Protein AF-A0A1E5GNK3-F1 (afdb_monomer)

Secondary structure (DSSP, 8-state):
---------------------------PPPEEEEEEEEEEEE-------S---PPP--PPPPPPPPPB-SSEEEEEE--EEEEEEE--SS-EEEEPPPEEEEETTTEEEEEPEEEEEEE-TT---EEEEEEEPPPEESSSS--B-TTTSEEEE-SEEEEEEESSPPEES-S-EEE-TT--EEEEEE---SS-EEEEEEES-HHHHHTT---SEEEEE-TT----SSEEEEEEEEEEEE--

Sequence (240 aa):
MHTKKIIGAGLLSIGAIILGAQTTFAYTSPMTLNRQGNVTFNTEWPIEPPGETVPPTTVVPPEEPGAGDSDLSLIYALNFRFGTQTYTGLDAKYNAVPRSWDLNGGGTFTSPLGASVGNSDNVAQWSLSLEAQNFISQDGQNTVMDSGMQMQLNDVVAENVSGDSATAAITTAQLIPGNAVTLGSLTSSTTRSINKFSFGSAASVANNTYTGVQLDIPAGLNIKNTSYQARVVWTLKDTL

Organism: NCBI:txid903984

InterPro domains:
  IPR027994 WxL domain [PF13731] (33-239)

pLDDT: mean 76.42, std 21.5, range [27.23, 97.5]

Nearest PDB structures (foldseek):
  5kwl-assembly1_1  TM=3.995E-01  e=8.978E-02  Human poliovirus 1 Mahoney
  1b35-assembly1_A  TM=2.691E-01  e=1.311E-02  Cricket paralysis virus
  8zh6-assembly1_A  TM=3.399E-01  e=3.069E-01  Poliovirus 2
  5c3p-assembly3_C  TM=1.755E-01  e=1.799E-01  Neurospora crassa
  3kd4-assembly1_A  TM=2.488E-01  e=3.056E+00  Parabacteroides distasonis ATCC 8503

Radius of gyration: 27.12 Å; Cα contacts (8 Å, |Δi|>4): 543; chains: 1; bounding box: 78×94×70 Å

Foldseek 3Di:
DDDDDDDDDDDDDDDPPPPPPPPPPPFDDWDKDKAKAKEFEDADDDDDPPDDDDPDDDDDDDDDAWDDDPFKTFRDADHFYQYYDYDHLAKDKTATAFDWDADDPGDIDTAFHWTKMKGAQSFFKKWKKKAKAFKFFPPVPRDTPQPFKKKKAAQKAKDWPDFDGKGAPDHMDIRHHPDIDTGTMRNGGRHTTMMIIGFADSVCNVVVNGRRMMMIGHGRDPDDRTMIMMIMMMIMGRDD

Structure (mmCIF, N/CA/C/O backbone):
data_AF-A0A1E5GNK3-F1
#
_entry.id   AF-A0A1E5GNK3-F1
#
loop_
_atom_site.group_PDB
_atom_site.id
_atom_site.type_symbol
_atom_site.label_atom_id
_atom_site.label_alt_id
_atom_site.label_comp_id
_atom_site.label_asym_id
_atom_site.label_entity_id
_atom_site.label_seq_id
_atom_site.pdbx_PDB_ins_code
_atom_site.Cartn_x
_atom_site.Cartn_y
_atom_site.Cartn_z
_atom_site.occupancy
_atom_site.B_iso_or_equiv
_atom_site.auth_seq_id
_atom_site.auth_comp_id
_atom_site.auth_asym_id
_atom_site.auth_atom_id
_atom_site.pdbx_PDB_model_num
ATOM 1 N N . MET A 1 1 ? 45.677 -66.661 -45.115 1.00 44.28 1 MET A N 1
ATOM 2 C CA . MET A 1 1 ? 46.428 -67.224 -43.974 1.00 44.28 1 MET A CA 1
ATOM 3 C C . MET A 1 1 ? 47.859 -66.710 -44.062 1.00 44.28 1 MET A C 1
ATOM 5 O O . MET A 1 1 ? 48.541 -67.106 -44.988 1.00 44.28 1 MET A O 1
ATOM 9 N N . HIS A 1 2 ? 48.238 -65.741 -43.218 1.00 34.66 2 HIS A N 1
ATOM 10 C CA . HIS A 1 2 ? 49.565 -65.571 -42.596 1.00 34.66 2 HIS A CA 1
ATOM 11 C C . HIS A 1 2 ? 49.674 -64.206 -41.893 1.00 34.66 2 HIS A C 1
ATOM 13 O O . HIS A 1 2 ? 49.471 -63.149 -42.478 1.00 34.66 2 HIS A O 1
ATOM 19 N N . THR A 1 3 ? 49.978 -64.296 -40.603 1.00 41.41 3 THR A N 1
ATOM 20 C CA . THR A 1 3 ? 50.190 -63.258 -39.589 1.00 41.41 3 THR A CA 1
ATOM 21 C C . THR A 1 3 ? 51.544 -62.551 -39.727 1.00 41.41 3 THR A C 1
ATOM 23 O O . THR A 1 3 ? 52.506 -63.203 -40.131 1.00 41.41 3 THR A O 1
ATOM 26 N N . LYS A 1 4 ? 51.628 -61.283 -39.273 1.00 40.06 4 LYS A N 1
ATOM 27 C CA . LYS A 1 4 ? 52.729 -60.581 -38.535 1.00 40.06 4 LYS A CA 1
ATOM 28 C C . LYS A 1 4 ? 52.511 -59.056 -38.682 1.00 40.06 4 LYS A C 1
ATOM 30 O O . LYS A 1 4 ? 52.009 -58.653 -39.716 1.00 40.06 4 LYS A O 1
ATOM 35 N N . LYS A 1 5 ? 52.885 -58.120 -37.802 1.00 37.66 5 LYS A N 1
ATOM 36 C CA . LYS A 1 5 ? 53.272 -57.998 -36.380 1.00 37.66 5 LYS A CA 1
ATOM 37 C C . LYS A 1 5 ? 53.287 -56.468 -36.088 1.00 37.66 5 LYS A C 1
ATOM 39 O O . LYS A 1 5 ? 53.488 -55.678 -37.001 1.00 37.66 5 LYS A O 1
ATOM 44 N N . ILE A 1 6 ? 53.077 -56.118 -34.820 1.00 45.84 6 ILE A N 1
ATOM 45 C CA . ILE A 1 6 ? 53.051 -54.811 -34.112 1.00 45.84 6 ILE A CA 1
ATOM 46 C C . ILE A 1 6 ? 54.159 -53.800 -34.497 1.00 45.84 6 ILE A C 1
ATOM 48 O O . ILE A 1 6 ? 55.305 -54.235 -34.535 1.00 45.84 6 ILE A O 1
ATOM 52 N N . ILE A 1 7 ? 53.851 -52.484 -34.580 1.00 43.34 7 ILE A N 1
ATOM 53 C CA . ILE A 1 7 ? 54.684 -51.333 -34.113 1.00 43.34 7 ILE A CA 1
ATOM 54 C C . ILE A 1 7 ? 53.749 -50.172 -33.682 1.00 43.34 7 ILE A C 1
ATOM 56 O O . ILE A 1 7 ? 52.764 -49.902 -34.362 1.00 43.34 7 ILE A O 1
ATOM 60 N N . GLY A 1 8 ? 54.033 -49.542 -32.534 1.00 32.41 8 GLY A N 1
ATOM 61 C CA . GLY A 1 8 ? 53.264 -48.440 -31.930 1.00 32.41 8 GLY A CA 1
ATOM 62 C C . GLY A 1 8 ? 53.750 -47.012 -32.253 1.00 32.41 8 GLY A C 1
ATOM 63 O O . GLY A 1 8 ? 54.441 -46.804 -33.244 1.00 32.41 8 GLY A O 1
ATOM 64 N N . ALA A 1 9 ? 53.423 -46.089 -31.327 1.00 35.62 9 ALA A N 1
ATOM 65 C CA . ALA A 1 9 ? 53.527 -44.610 -31.339 1.00 35.62 9 ALA A CA 1
ATOM 66 C C . ALA A 1 9 ? 52.353 -43.932 -32.082 1.00 35.62 9 ALA A C 1
ATOM 68 O O . ALA A 1 9 ? 52.087 -44.256 -33.226 1.00 35.62 9 ALA A O 1
ATOM 69 N N . GLY A 1 10 ? 51.531 -43.044 -31.515 1.00 31.72 10 GLY A N 1
ATOM 70 C CA . GLY A 1 10 ? 51.713 -42.072 -30.434 1.00 31.72 10 GLY A CA 1
ATOM 71 C C . GLY A 1 10 ? 51.516 -40.669 -31.034 1.00 31.72 10 GLY A C 1
ATOM 72 O O . GLY A 1 10 ? 52.196 -40.388 -32.010 1.00 31.72 10 GLY A O 1
ATOM 73 N N . LEU A 1 11 ? 50.604 -39.856 -30.462 1.00 32.75 11 LEU A N 1
ATOM 74 C CA . LEU A 1 11 ? 50.346 -38.391 -30.612 1.00 32.75 11 LEU A CA 1
ATOM 75 C C . LEU A 1 11 ? 48.833 -38.111 -30.791 1.00 32.75 11 LEU A C 1
ATOM 77 O O . LEU A 1 11 ? 48.236 -38.507 -31.783 1.00 32.75 11 LEU A O 1
ATOM 81 N N . LEU A 1 12 ? 48.147 -37.645 -29.731 1.00 31.66 12 LEU A N 1
ATOM 82 C CA . LEU A 1 12 ? 47.737 -36.235 -29.519 1.00 31.66 12 LEU A CA 1
ATOM 83 C C . LEU A 1 12 ? 46.859 -35.726 -30.672 1.00 31.66 12 LEU A C 1
ATOM 85 O O . LEU A 1 12 ? 47.352 -35.439 -31.750 1.00 31.66 12 LEU A O 1
ATOM 89 N N . SER A 1 13 ? 45.545 -35.570 -30.532 1.00 33.56 13 SER A N 1
ATOM 90 C CA . SER A 1 13 ? 44.835 -34.465 -29.849 1.00 33.56 13 SER A CA 1
ATOM 91 C C . SER A 1 13 ? 43.508 -34.316 -30.641 1.00 33.56 13 SER A C 1
ATOM 93 O O . SER A 1 13 ? 43.477 -34.673 -31.811 1.00 33.56 13 SER A O 1
ATOM 95 N N . ILE A 1 14 ? 42.334 -33.939 -30.137 1.00 42.16 14 ILE A N 1
ATOM 96 C CA . ILE A 1 14 ? 41.917 -32.757 -29.383 1.00 42.16 14 ILE A CA 1
ATOM 97 C C . ILE A 1 14 ? 40.561 -33.145 -28.769 1.00 42.16 14 ILE A C 1
ATOM 99 O O . ILE A 1 14 ? 39.635 -33.518 -29.490 1.00 42.16 14 ILE A O 1
ATOM 103 N N . GLY A 1 15 ? 40.435 -33.067 -27.445 1.00 36.44 15 GLY A N 1
ATOM 104 C CA . GLY A 1 15 ? 39.133 -33.114 -26.791 1.00 36.44 15 GLY A CA 1
ATOM 105 C C . GLY A 1 15 ? 38.430 -31.775 -26.990 1.00 36.44 15 GLY A C 1
ATOM 106 O O . GLY A 1 15 ? 38.876 -30.765 -26.452 1.00 36.44 15 GLY A O 1
ATOM 107 N N . ALA A 1 16 ? 37.340 -31.758 -27.754 1.00 34.75 16 ALA A N 1
ATOM 108 C CA . ALA A 1 16 ? 36.406 -30.643 -27.737 1.00 34.75 16 ALA A CA 1
ATOM 109 C C . ALA A 1 16 ? 35.580 -30.742 -26.448 1.00 34.75 16 ALA A C 1
ATOM 111 O O . ALA A 1 16 ? 34.549 -31.410 -26.398 1.00 34.75 16 ALA A O 1
ATOM 112 N N . ILE A 1 17 ? 36.064 -30.107 -25.380 1.00 38.22 17 ILE A N 1
ATOM 113 C CA . ILE A 1 17 ? 35.228 -29.799 -24.221 1.00 38.22 17 ILE A CA 1
ATOM 114 C C . ILE A 1 17 ? 34.306 -28.673 -24.682 1.00 38.22 17 ILE A C 1
ATOM 116 O O . ILE A 1 17 ? 34.707 -27.512 -24.736 1.00 38.22 17 ILE A O 1
ATOM 120 N N . ILE A 1 18 ? 33.075 -29.017 -25.051 1.00 38.19 18 ILE A N 1
ATOM 121 C CA . ILE A 1 18 ? 32.007 -28.026 -25.134 1.00 38.19 18 ILE A CA 1
ATOM 122 C C . ILE A 1 18 ? 31.713 -27.630 -23.688 1.00 38.19 18 ILE A C 1
ATOM 124 O O . ILE A 1 18 ? 30.939 -28.277 -22.986 1.00 38.19 18 ILE A O 1
ATOM 128 N N . LEU A 1 19 ? 32.394 -26.579 -23.231 1.00 34.47 19 LEU A N 1
ATOM 129 C CA . LEU A 1 19 ? 31.952 -25.753 -22.118 1.00 34.47 19 LEU A CA 1
ATOM 130 C C . LEU A 1 19 ? 30.641 -25.104 -22.564 1.00 34.47 19 LEU A C 1
ATOM 132 O O . LEU A 1 19 ? 30.623 -24.003 -23.107 1.00 34.47 19 LEU A O 1
ATOM 136 N N . GLY A 1 20 ? 29.537 -25.828 -22.388 1.00 33.69 20 GLY A N 1
ATOM 137 C CA . GLY A 1 20 ? 28.232 -25.200 -22.324 1.00 33.69 20 GLY A CA 1
ATOM 138 C C . GLY A 1 20 ? 28.293 -24.228 -21.159 1.00 33.69 20 GLY A C 1
ATOM 139 O O . GLY A 1 20 ? 28.403 -24.658 -20.011 1.00 33.69 20 GLY A O 1
ATOM 140 N N . ALA A 1 21 ? 28.310 -22.933 -21.467 1.00 30.30 21 ALA A N 1
ATOM 141 C CA . ALA A 1 21 ? 28.123 -21.886 -20.485 1.00 30.30 21 ALA A CA 1
ATOM 142 C C . ALA A 1 21 ? 26.795 -22.169 -19.780 1.00 30.30 21 ALA A C 1
ATOM 144 O O . ALA A 1 21 ? 25.722 -21.922 -20.327 1.00 30.30 21 ALA A O 1
ATOM 145 N N . GLN A 1 22 ? 26.860 -22.761 -18.591 1.00 29.95 22 GLN A N 1
ATOM 146 C CA . GLN A 1 22 ? 25.729 -22.737 -17.689 1.00 29.95 22 GLN A CA 1
ATOM 147 C C . GLN A 1 22 ? 25.657 -21.299 -17.201 1.00 29.95 22 GLN A C 1
ATOM 149 O O . GLN A 1 22 ? 26.465 -20.870 -16.382 1.00 29.95 22 GLN A O 1
ATOM 154 N N . THR A 1 23 ? 24.739 -20.528 -17.778 1.00 27.23 23 THR A N 1
ATOM 155 C CA . THR A 1 23 ? 24.276 -19.285 -17.177 1.00 27.23 23 THR A CA 1
ATOM 156 C C . THR A 1 23 ? 23.707 -19.663 -15.818 1.00 27.23 23 THR A C 1
ATOM 158 O O . THR A 1 23 ? 22.601 -20.191 -15.710 1.00 27.23 23 THR A O 1
ATOM 161 N N . THR A 1 24 ? 24.506 -19.482 -14.773 1.00 27.31 24 THR A N 1
ATOM 162 C CA . THR A 1 24 ? 24.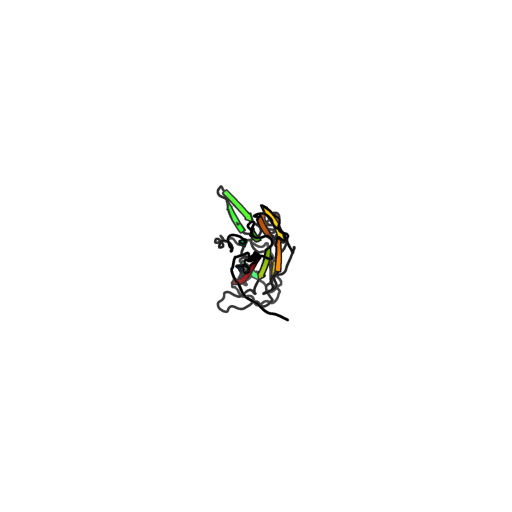030 -19.511 -13.399 1.00 27.31 24 THR A CA 1
ATOM 163 C C . THR A 1 24 ? 23.107 -18.314 -13.239 1.00 27.31 24 THR A C 1
ATOM 165 O O . THR A 1 24 ? 23.569 -17.208 -12.968 1.00 27.31 24 THR A O 1
ATOM 168 N N . PHE A 1 25 ? 21.810 -18.512 -13.468 1.00 33.41 25 PHE A N 1
ATOM 169 C CA . PHE A 1 25 ? 20.808 -17.571 -12.996 1.00 33.41 25 PHE A CA 1
ATOM 170 C C . PHE A 1 25 ? 20.870 -17.620 -11.473 1.00 33.41 25 PHE A C 1
ATOM 172 O O . PHE A 1 25 ? 20.616 -18.660 -10.86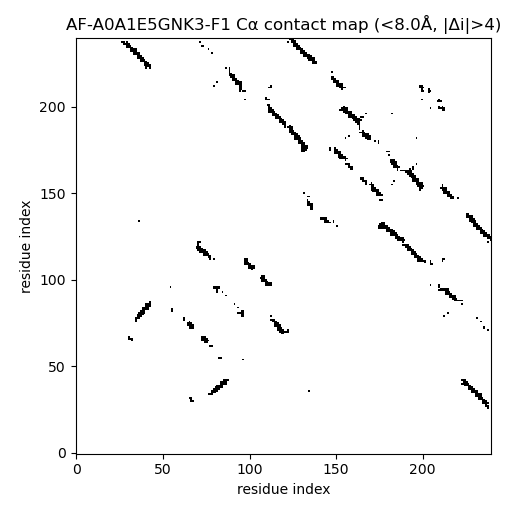0 1.00 33.41 25 PHE A O 1
ATOM 179 N N . ALA A 1 26 ? 21.307 -16.521 -10.865 1.00 31.69 26 ALA A N 1
ATOM 180 C CA . ALA A 1 26 ? 21.165 -16.349 -9.436 1.00 31.69 26 ALA A CA 1
ATOM 181 C C . ALA A 1 26 ? 19.661 -16.287 -9.165 1.00 31.69 26 ALA A C 1
ATOM 183 O O . ALA A 1 26 ? 19.016 -15.294 -9.476 1.00 31.69 26 ALA A O 1
ATOM 184 N N . TYR A 1 27 ? 19.094 -17.370 -8.636 1.00 35.66 27 TYR A N 1
ATOM 185 C CA . TYR A 1 27 ? 17.750 -17.334 -8.080 1.00 35.66 27 TYR A CA 1
ATOM 186 C C . TYR A 1 27 ? 17.800 -16.394 -6.876 1.00 35.66 27 TYR A C 1
ATOM 188 O O . TYR A 1 27 ? 18.204 -16.792 -5.778 1.00 35.66 27 TYR A O 1
ATOM 196 N N . THR A 1 28 ? 17.470 -15.122 -7.088 1.00 47.78 28 THR A N 1
ATOM 197 C CA . THR A 1 28 ? 17.298 -14.183 -5.990 1.00 47.78 28 THR A CA 1
ATOM 198 C C . THR A 1 28 ? 16.057 -14.637 -5.233 1.00 47.78 28 THR A C 1
ATOM 200 O O . THR A 1 28 ? 14.960 -14.793 -5.774 1.00 47.78 28 THR A O 1
ATOM 203 N N . SER A 1 29 ? 16.249 -14.977 -3.959 1.00 51.59 29 SER A N 1
ATOM 204 C CA . SER A 1 29 ? 15.111 -15.287 -3.100 1.00 51.59 29 SER A CA 1
ATOM 205 C C . SER A 1 29 ? 14.202 -14.059 -3.048 1.00 51.59 29 SER A C 1
ATOM 207 O O . SER A 1 29 ? 14.724 -12.944 -2.992 1.00 51.59 29 SER A O 1
ATOM 209 N N . PRO A 1 30 ? 12.868 -14.237 -3.068 1.00 56.62 30 PRO A N 1
ATOM 210 C CA . PRO A 1 30 ? 11.949 -13.114 -3.016 1.00 56.62 30 PRO A CA 1
ATOM 211 C C . PRO A 1 30 ? 12.271 -12.263 -1.794 1.00 56.62 30 PRO A C 1
ATOM 213 O O . PRO A 1 30 ? 12.332 -12.751 -0.661 1.00 56.62 30 PRO A O 1
ATOM 216 N N . MET A 1 31 ? 12.498 -10.982 -2.038 1.00 72.62 31 MET A N 1
ATOM 217 C CA . MET A 1 31 ? 12.801 -10.054 -0.980 1.00 72.62 31 MET A CA 1
ATOM 218 C C . MET A 1 31 ? 11.520 -9.632 -0.288 1.00 72.62 31 MET A C 1
ATOM 220 O O . MET A 1 31 ? 10.540 -9.269 -0.934 1.00 72.62 31 MET A O 1
ATOM 224 N N . THR A 1 32 ? 11.553 -9.662 1.040 1.00 68.19 32 THR A N 1
ATOM 225 C CA . THR A 1 32 ? 10.402 -9.332 1.871 1.00 68.19 32 THR A CA 1
ATOM 226 C C . THR A 1 32 ? 10.733 -8.174 2.799 1.00 68.19 32 THR A C 1
ATOM 228 O O . THR A 1 32 ? 11.699 -8.248 3.557 1.00 68.19 32 THR A O 1
ATOM 231 N N . LEU A 1 33 ? 9.912 -7.124 2.771 1.00 62.88 33 LEU A N 1
ATOM 232 C CA . LEU A 1 33 ? 9.986 -6.008 3.709 1.00 62.88 33 LEU A CA 1
ATOM 233 C C . LEU A 1 33 ? 8.713 -5.951 4.555 1.00 62.88 33 LEU A C 1
ATOM 235 O O . LEU A 1 33 ? 7.608 -5.792 4.035 1.00 62.88 33 LEU A O 1
ATOM 239 N N . ASN A 1 34 ? 8.884 -6.058 5.874 1.00 66.81 34 ASN A N 1
ATOM 240 C CA . ASN A 1 34 ? 7.788 -5.953 6.831 1.00 66.81 34 ASN A CA 1
ATOM 241 C C . ASN A 1 34 ? 7.557 -4.486 7.215 1.00 66.81 34 ASN A C 1
ATOM 243 O O . ASN A 1 34 ? 8.455 -3.798 7.700 1.00 66.81 34 ASN A O 1
ATOM 247 N N . ARG A 1 35 ? 6.323 -4.039 7.025 1.00 73.12 35 ARG A N 1
ATOM 248 C CA . ARG A 1 35 ? 5.766 -2.742 7.402 1.00 73.12 35 ARG A CA 1
ATOM 249 C C . ARG A 1 35 ? 4.546 -2.943 8.297 1.00 73.12 35 ARG A C 1
ATOM 251 O O . ARG A 1 35 ? 4.151 -4.073 8.591 1.00 73.12 35 ARG A O 1
ATOM 258 N N . GLN A 1 36 ? 3.981 -1.847 8.779 1.00 66.31 36 GLN A N 1
ATOM 259 C CA . GLN A 1 36 ? 2.863 -1.836 9.711 1.00 66.31 36 GLN A CA 1
ATOM 260 C C . GLN A 1 36 ? 1.679 -1.060 9.131 1.00 66.31 36 GLN A C 1
ATOM 262 O O . GLN A 1 36 ? 1.840 0.002 8.531 1.00 66.31 36 GLN A O 1
ATOM 267 N N . GLY A 1 37 ? 0.485 -1.605 9.346 1.00 54.56 37 GLY A N 1
ATOM 268 C CA . GLY A 1 37 ? -0.781 -0.889 9.302 1.00 54.56 37 GLY A CA 1
ATOM 269 C C . GLY A 1 37 ? -1.194 -0.556 10.733 1.00 54.56 37 GLY A C 1
ATOM 270 O O . GLY A 1 37 ? -1.387 -1.494 11.500 1.00 54.56 37 GLY A O 1
ATOM 271 N N . ASN A 1 38 ? -1.312 0.713 11.134 1.00 64.00 38 ASN A N 1
ATOM 272 C CA . ASN A 1 38 ? -1.657 1.069 12.520 1.00 64.00 38 ASN A CA 1
ATOM 273 C C . ASN A 1 38 ? -2.872 2.000 12.619 1.00 64.00 38 ASN A C 1
ATOM 275 O O . ASN A 1 38 ? -2.963 3.003 11.910 1.00 64.00 38 ASN A O 1
ATOM 279 N N . VAL A 1 39 ? -3.764 1.698 13.561 1.00 69.69 39 VAL A N 1
ATOM 280 C CA . VAL A 1 39 ? -4.935 2.514 13.917 1.00 69.69 39 VAL A CA 1
ATOM 281 C C . VAL A 1 39 ? -5.118 2.510 15.433 1.00 69.69 39 VAL A C 1
ATOM 283 O O . VAL A 1 39 ? -4.830 1.510 16.087 1.00 69.69 39 VAL A O 1
ATOM 286 N N . THR A 1 40 ? -5.582 3.614 16.005 1.00 75.94 40 THR A N 1
ATOM 287 C CA . THR A 1 40 ? -5.939 3.723 17.426 1.00 75.94 40 THR A CA 1
ATOM 288 C C . THR A 1 40 ? -7.405 4.104 17.524 1.00 75.94 40 THR A C 1
ATOM 290 O O . THR A 1 40 ? -7.831 5.015 16.824 1.00 75.94 40 THR A O 1
ATOM 293 N N . PHE A 1 41 ? -8.181 3.439 18.380 1.00 70.25 41 PHE A N 1
ATOM 294 C CA . PHE A 1 41 ? -9.589 3.792 18.574 1.00 70.25 41 PHE A CA 1
ATOM 295 C C . PHE A 1 41 ? -9.815 4.498 19.895 1.00 70.25 41 PHE A C 1
ATOM 297 O O . PHE A 1 41 ? -9.307 4.032 20.907 1.00 70.25 41 PHE A O 1
ATOM 304 N N . ASN A 1 42 ? -10.638 5.547 19.878 1.00 72.00 42 ASN A N 1
ATOM 305 C CA . ASN A 1 42 ? -11.344 6.042 21.054 1.00 72.00 42 ASN A CA 1
ATOM 306 C C . ASN A 1 42 ? -12.814 5.595 20.977 1.00 72.00 42 ASN A C 1
ATOM 308 O O . ASN A 1 42 ? -13.450 5.707 19.929 1.00 72.00 42 ASN A O 1
ATOM 312 N N . THR A 1 43 ? -13.341 5.061 22.077 1.00 59.06 43 THR A N 1
ATOM 313 C CA . THR A 1 43 ? -14.736 4.582 22.177 1.00 59.06 43 THR A CA 1
ATOM 314 C C . THR A 1 43 ? -15.580 5.424 23.142 1.00 59.06 43 THR A C 1
ATOM 316 O O . THR A 1 43 ? -16.768 5.157 23.318 1.00 59.06 43 THR A O 1
ATOM 319 N N . GLU A 1 44 ? -14.992 6.455 23.758 1.00 47.97 44 GLU A N 1
ATOM 320 C CA . GLU A 1 44 ? -15.686 7.382 24.655 1.00 47.97 44 GLU A CA 1
ATOM 321 C C . GLU A 1 44 ? -16.385 8.495 23.847 1.00 47.97 44 GLU A C 1
ATOM 323 O O . GLU A 1 44 ? -15.763 9.181 23.037 1.00 47.97 44 GLU A O 1
ATOM 328 N N . TRP A 1 45 ? -17.698 8.656 24.052 1.00 40.41 45 TRP A N 1
ATOM 329 C CA . TRP A 1 45 ? -18.555 9.662 23.399 1.00 40.41 45 TRP A CA 1
ATOM 330 C C . TRP A 1 45 ? -18.433 11.058 24.056 1.00 40.41 45 TRP A C 1
ATOM 332 O O . TRP A 1 45 ? -18.196 11.148 25.262 1.00 40.41 45 TRP A O 1
ATOM 342 N N . PRO A 1 46 ? -18.695 12.151 23.306 1.00 47.12 46 PRO A N 1
ATOM 343 C CA . PRO A 1 46 ? -20.057 12.700 23.249 1.00 47.12 46 PRO A CA 1
ATOM 344 C C . PRO A 1 46 ? -20.624 12.738 21.820 1.00 47.12 46 PRO A C 1
ATOM 346 O O . PRO A 1 46 ? -19.880 12.762 20.843 1.00 47.12 46 PRO A O 1
ATOM 349 N N . ILE A 1 47 ? -21.957 12.693 21.694 1.00 41.72 47 ILE A N 1
ATOM 350 C CA . ILE A 1 47 ? -22.668 12.689 20.404 1.00 41.72 47 ILE A CA 1
ATOM 351 C C . ILE A 1 47 ? -22.553 14.072 19.758 1.00 41.72 47 ILE A C 1
ATOM 353 O O . ILE A 1 47 ? -23.357 14.955 20.044 1.00 41.72 47 ILE A O 1
ATOM 357 N N . GLU A 1 48 ? -21.585 14.242 18.863 1.00 40.38 48 GLU A N 1
ATOM 358 C CA . GLU A 1 48 ? -21.673 15.218 17.778 1.00 40.38 48 GLU A CA 1
ATOM 359 C C . GLU A 1 48 ? -22.074 14.491 16.479 1.00 40.38 48 GLU A C 1
ATOM 361 O O . GLU A 1 48 ? -21.709 13.325 16.288 1.00 40.38 48 GLU A O 1
ATOM 366 N N . PRO A 1 49 ? -22.878 15.124 15.596 1.00 40.78 49 PRO A N 1
ATOM 367 C CA . PRO A 1 49 ? -23.184 14.576 14.268 1.00 40.78 49 PRO A CA 1
ATOM 368 C C . PRO A 1 49 ? -21.869 14.308 13.515 1.00 40.78 49 PRO A C 1
ATOM 370 O O . PRO A 1 49 ? -20.871 14.915 13.892 1.00 40.78 49 PRO A O 1
ATOM 373 N N . PRO A 1 50 ? -21.824 13.435 12.483 1.00 41.97 50 PRO A N 1
ATOM 374 C CA . PRO A 1 50 ? -20.582 13.088 11.788 1.00 41.97 50 PRO A CA 1
ATOM 375 C C . PRO A 1 50 ? -19.963 14.342 11.153 1.00 41.97 50 PRO A C 1
ATOM 377 O O . PRO A 1 50 ? -20.284 14.725 10.031 1.00 41.97 50 PRO A O 1
ATOM 380 N N . GLY A 1 51 ? -19.135 15.015 11.944 1.00 36.78 51 GLY A N 1
ATOM 381 C CA . GLY A 1 51 ? -18.361 16.188 11.607 1.00 36.78 51 GLY A CA 1
ATOM 382 C C . GLY A 1 51 ? -17.032 15.742 11.032 1.00 36.78 51 GLY A C 1
ATOM 383 O O . GLY A 1 51 ? -16.530 14.662 11.345 1.00 36.78 51 GLY A O 1
ATOM 384 N N . GLU A 1 52 ? -16.516 16.570 10.136 1.00 38.12 52 GLU A N 1
ATOM 385 C CA . GLU A 1 52 ? -15.318 16.343 9.341 1.00 38.12 52 GLU A CA 1
ATOM 386 C C . GLU A 1 52 ? -14.182 15.691 10.142 1.00 38.12 52 GLU A C 1
ATOM 388 O O . GLU A 1 52 ? -13.826 16.116 11.242 1.00 38.12 52 GLU A O 1
ATOM 393 N N . THR A 1 53 ? -13.604 14.638 9.563 1.00 39.00 53 THR A N 1
ATOM 394 C CA . THR A 1 53 ? -12.441 13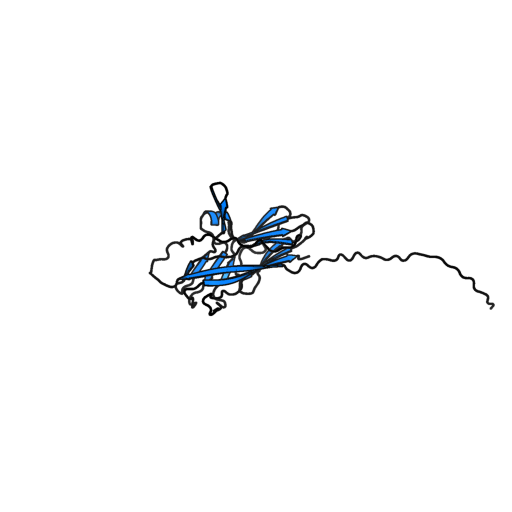.931 10.097 1.00 39.00 53 THR A CA 1
ATOM 395 C C . THR A 1 53 ? -11.294 14.916 10.311 1.00 39.00 53 THR A C 1
ATOM 397 O O . THR A 1 53 ? -10.672 15.365 9.347 1.00 39.00 53 THR A O 1
ATOM 400 N N . VAL A 1 54 ? -10.998 15.247 11.568 1.00 35.25 54 VAL A N 1
ATOM 401 C CA . VAL A 1 54 ? -9.822 16.050 11.919 1.00 35.25 54 VAL A CA 1
ATOM 402 C C . VAL A 1 54 ? -8.570 15.228 11.584 1.00 35.25 54 VAL A C 1
ATOM 404 O O . VAL A 1 54 ? -8.429 14.112 12.094 1.00 35.25 54 VAL A O 1
ATOM 407 N N . PRO A 1 55 ? -7.650 15.720 10.735 1.00 36.91 55 PRO A N 1
ATOM 408 C CA . PRO A 1 55 ? -6.423 14.996 10.437 1.00 36.91 55 PRO A CA 1
ATOM 409 C C . PRO A 1 55 ? -5.549 14.918 11.702 1.00 36.91 55 PRO A C 1
ATOM 411 O O . PRO A 1 55 ? -5.378 15.926 12.393 1.00 36.91 55 PRO A O 1
ATOM 414 N N . PRO A 1 56 ? -4.977 13.749 12.037 1.00 41.97 56 PRO A N 1
ATOM 415 C CA . PRO A 1 56 ? -4.151 13.606 13.227 1.00 41.97 56 PRO A CA 1
ATOM 416 C C . PRO A 1 56 ? -2.859 14.426 13.094 1.00 41.97 56 PRO A C 1
ATOM 418 O O . PRO A 1 56 ? -2.037 14.202 12.207 1.00 41.97 56 PRO A O 1
ATOM 421 N N . THR A 1 57 ? -2.646 15.349 14.026 1.00 38.28 57 THR A N 1
ATOM 422 C CA . THR A 1 57 ? -1.413 16.124 14.202 1.00 38.28 57 THR A CA 1
ATOM 423 C C . THR A 1 57 ? -0.370 15.295 14.949 1.00 38.28 57 THR A C 1
ATOM 425 O O . THR A 1 57 ? -0.223 15.405 16.161 1.00 38.28 57 THR A O 1
ATOM 428 N N . THR A 1 58 ? 0.390 14.448 14.250 1.00 36.59 58 THR A N 1
ATOM 429 C CA . THR A 1 58 ? 1.613 13.866 14.838 1.00 36.59 58 THR A CA 1
ATOM 430 C C . THR A 1 58 ? 2.771 13.820 13.847 1.00 36.59 58 THR A C 1
ATOM 432 O O . THR A 1 58 ? 2.662 13.276 12.751 1.00 36.59 58 THR A O 1
ATOM 435 N N . VAL A 1 59 ? 3.903 14.386 14.276 1.00 34.12 59 VAL A N 1
ATOM 436 C CA . VAL A 1 59 ? 5.210 14.295 13.613 1.00 34.12 59 VAL A CA 1
ATOM 437 C C . VAL A 1 59 ? 5.603 12.817 13.485 1.00 34.12 59 VAL A C 1
ATOM 439 O O . VAL A 1 59 ? 5.538 12.058 14.454 1.00 34.12 59 VAL A O 1
ATOM 442 N N . VAL A 1 60 ? 5.963 12.402 12.268 1.00 43.94 60 VAL A N 1
ATOM 443 C CA . VAL A 1 60 ? 6.188 11.001 11.881 1.00 43.94 60 VAL A CA 1
ATOM 444 C C . VAL A 1 60 ? 7.681 10.651 12.000 1.00 43.94 60 VAL A C 1
ATOM 446 O O . VAL A 1 60 ? 8.499 11.335 11.385 1.00 43.94 60 VAL A O 1
ATOM 449 N N . PRO A 1 61 ? 8.068 9.597 12.747 1.00 39.88 61 PRO A N 1
ATOM 450 C CA . PRO A 1 61 ? 9.437 9.077 12.734 1.00 39.88 61 PRO A CA 1
ATOM 451 C C . PRO A 1 61 ? 9.842 8.586 11.331 1.00 39.88 61 PRO A C 1
ATOM 453 O O . PRO A 1 61 ? 8.981 8.103 10.593 1.00 39.88 61 PRO A O 1
ATOM 456 N N . PRO A 1 62 ? 11.126 8.663 10.943 1.00 41.88 62 PRO A N 1
ATOM 457 C CA . PRO A 1 62 ? 11.578 8.157 9.653 1.00 41.88 62 PRO A CA 1
ATOM 458 C C . PRO A 1 62 ? 11.404 6.636 9.580 1.00 41.88 62 PRO A C 1
ATOM 460 O O . PRO A 1 62 ? 11.805 5.905 10.483 1.00 41.88 62 PRO A O 1
ATOM 463 N N . GLU A 1 63 ? 10.804 6.161 8.494 1.00 57.31 63 GLU A N 1
ATOM 464 C CA . GLU A 1 63 ? 10.781 4.736 8.172 1.00 57.31 63 GLU A CA 1
ATOM 465 C C . GLU A 1 63 ? 12.169 4.270 7.739 1.00 57.31 63 GLU A C 1
ATOM 467 O O . GLU A 1 63 ? 12.933 5.040 7.151 1.00 57.31 63 GLU A O 1
ATOM 472 N N . GLU A 1 64 ? 12.486 3.003 8.002 1.00 50.50 64 GLU A N 1
ATOM 473 C CA . GLU A 1 64 ? 13.750 2.414 7.562 1.00 50.50 64 GLU A CA 1
ATOM 474 C C . GLU A 1 64 ? 13.880 2.462 6.028 1.00 50.50 64 GLU A C 1
ATOM 476 O O . GLU A 1 64 ? 12.866 2.334 5.333 1.00 50.50 64 GLU A O 1
ATOM 481 N N . PRO A 1 65 ? 15.094 2.620 5.473 1.00 53.66 65 PRO A N 1
ATOM 482 C CA . PRO A 1 65 ? 15.319 2.485 4.035 1.00 53.66 65 PRO A CA 1
ATOM 483 C C . PRO A 1 65 ? 14.783 1.140 3.526 1.00 53.66 65 PRO A C 1
ATOM 485 O O . PRO A 1 65 ? 14.641 0.181 4.288 1.00 53.66 65 PRO A O 1
ATOM 488 N N . GLY A 1 66 ? 14.401 1.086 2.250 1.00 59.72 66 GLY A N 1
ATOM 489 C CA . GLY A 1 66 ? 13.834 -0.132 1.689 1.00 59.72 66 GLY A CA 1
ATOM 490 C C . GLY A 1 66 ? 14.838 -1.294 1.635 1.00 59.72 66 GLY A C 1
ATOM 491 O O . GLY A 1 66 ? 16.019 -1.149 1.951 1.00 59.72 66 GLY A O 1
ATOM 492 N N . ALA A 1 67 ? 14.343 -2.481 1.296 1.00 61.19 67 ALA A N 1
ATOM 493 C CA . ALA A 1 67 ? 15.135 -3.700 1.244 1.00 61.19 67 ALA A CA 1
ATOM 494 C C . ALA A 1 67 ? 15.575 -3.957 -0.206 1.00 61.19 67 ALA A C 1
ATOM 496 O O . ALA A 1 67 ? 14.754 -3.860 -1.114 1.00 61.19 67 ALA A O 1
ATOM 497 N N . GLY A 1 68 ? 16.838 -4.320 -0.439 1.00 62.69 68 GLY A N 1
ATOM 498 C CA . GLY A 1 68 ? 17.328 -4.740 -1.759 1.00 62.69 68 GLY A CA 1
ATOM 499 C C . GLY A 1 68 ? 18.652 -5.480 -1.712 1.00 62.69 68 GLY A C 1
ATOM 500 O O . GLY A 1 68 ? 19.338 -5.448 -0.689 1.00 62.69 68 GLY A O 1
ATOM 501 N N . ASP A 1 69 ? 19.043 -6.060 -2.843 1.00 75.44 69 ASP A N 1
ATOM 502 C CA . AS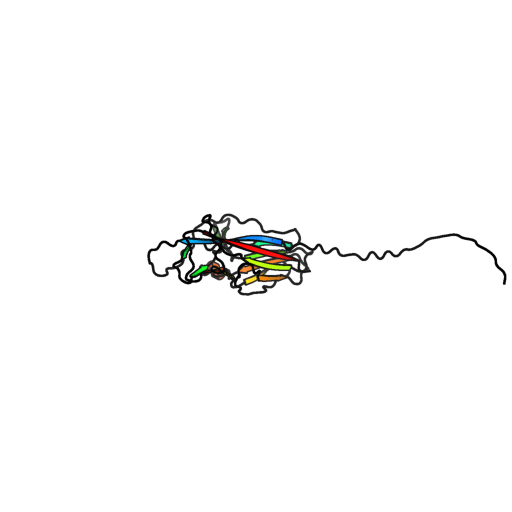P A 1 69 ? 20.458 -6.119 -3.209 1.00 75.44 69 ASP A CA 1
ATOM 503 C C . ASP A 1 69 ? 20.797 -4.976 -4.190 1.00 75.44 69 ASP A C 1
ATOM 505 O O . ASP A 1 69 ? 20.037 -4.015 -4.337 1.00 75.44 69 ASP A O 1
ATOM 509 N N . SER A 1 70 ? 21.979 -5.020 -4.810 1.00 75.31 70 SER A N 1
ATOM 510 C CA . SER A 1 70 ? 22.410 -3.988 -5.760 1.00 75.31 70 SER A CA 1
ATOM 511 C C . SER A 1 70 ? 21.677 -4.022 -7.104 1.00 75.31 70 SER A C 1
ATOM 513 O O . SER A 1 70 ? 21.723 -3.026 -7.832 1.00 75.31 70 SER A O 1
ATOM 515 N N . ASP A 1 71 ? 21.053 -5.150 -7.442 1.00 85.75 71 ASP A N 1
ATOM 516 C CA . ASP A 1 71 ? 20.463 -5.434 -8.746 1.00 85.75 71 ASP A CA 1
ATOM 517 C C . ASP A 1 71 ? 18.937 -5.345 -8.734 1.00 85.75 71 ASP A C 1
ATOM 519 O O . ASP A 1 71 ? 18.364 -4.842 -9.698 1.00 85.75 71 ASP A O 1
ATOM 523 N N . LEU A 1 72 ? 18.277 -5.739 -7.645 1.00 87.75 72 LEU A N 1
ATOM 524 C CA . LEU A 1 72 ? 16.844 -5.551 -7.444 1.00 87.75 72 LEU A CA 1
ATOM 525 C C . LEU A 1 72 ? 16.558 -5.092 -6.015 1.00 87.75 72 LEU A C 1
ATOM 527 O O . LEU A 1 72 ? 16.891 -5.755 -5.031 1.00 87.75 72 LEU A O 1
ATOM 531 N N . SER A 1 73 ? 15.900 -3.942 -5.898 1.00 86.69 73 SER A N 1
ATOM 532 C CA . SER A 1 73 ? 15.636 -3.320 -4.607 1.00 86.69 73 SER A CA 1
ATOM 533 C C . SER A 1 73 ? 14.275 -2.650 -4.543 1.00 86.69 73 SER A C 1
ATOM 535 O O . SER A 1 73 ? 13.823 -1.984 -5.471 1.00 86.69 73 SER A O 1
ATOM 537 N N . LEU A 1 74 ? 13.636 -2.782 -3.392 1.00 83.94 74 LEU A N 1
ATOM 538 C CA . LEU A 1 74 ? 12.604 -1.878 -2.933 1.00 83.94 74 LEU A CA 1
ATOM 539 C C . LEU A 1 74 ? 13.340 -0.666 -2.354 1.00 83.94 74 LEU A C 1
ATOM 541 O O . LEU A 1 74 ? 13.944 -0.759 -1.294 1.00 83.94 74 LEU A O 1
ATOM 545 N N . ILE A 1 75 ? 13.339 0.463 -3.058 1.00 83.56 75 ILE A N 1
ATOM 546 C CA . ILE A 1 75 ? 14.032 1.691 -2.631 1.00 83.56 75 ILE A CA 1
ATOM 547 C C . ILE A 1 75 ? 13.341 2.262 -1.388 1.00 83.56 75 ILE A C 1
ATOM 549 O O . ILE A 1 75 ? 13.983 2.663 -0.416 1.00 83.56 75 ILE A O 1
ATOM 553 N N . TYR A 1 76 ? 12.009 2.266 -1.410 1.00 78.19 76 TYR A N 1
ATOM 554 C CA . TYR A 1 76 ? 11.174 2.560 -0.253 1.00 78.19 76 TYR A CA 1
ATOM 555 C C . TYR A 1 76 ? 9.829 1.848 -0.380 1.00 78.19 76 TYR A C 1
ATOM 557 O O . TYR A 1 76 ? 9.355 1.584 -1.483 1.00 78.19 76 TYR A O 1
ATOM 565 N N . ALA A 1 77 ? 9.196 1.596 0.759 1.00 84.00 77 ALA A N 1
ATOM 566 C CA . ALA A 1 77 ? 7.791 1.227 0.851 1.00 84.00 77 ALA A CA 1
ATOM 567 C C . ALA A 1 77 ? 7.227 1.741 2.170 1.00 84.00 77 ALA A C 1
ATOM 569 O O . ALA A 1 77 ? 7.869 1.576 3.216 1.00 84.00 77 ALA A O 1
ATOM 570 N N . LEU A 1 78 ? 6.061 2.378 2.084 1.00 82.56 78 LEU A N 1
ATOM 571 C CA . LEU A 1 78 ? 5.468 3.120 3.189 1.00 82.56 78 LEU A CA 1
ATOM 572 C C . LEU A 1 78 ? 4.629 2.228 4.113 1.00 82.56 78 LEU A C 1
ATOM 574 O O . LEU A 1 78 ? 4.005 1.259 3.676 1.00 82.56 78 LEU A O 1
ATOM 578 N N . ASN A 1 79 ? 4.604 2.571 5.401 1.00 85.44 79 ASN A N 1
ATOM 579 C CA . ASN A 1 79 ? 3.609 2.076 6.348 1.00 85.44 79 ASN A CA 1
ATOM 580 C C . ASN A 1 79 ? 2.245 2.721 6.070 1.00 85.44 79 ASN A C 1
ATOM 582 O O . ASN A 1 79 ? 2.155 3.833 5.543 1.00 85.44 79 ASN A O 1
ATOM 586 N N . PHE A 1 80 ? 1.175 2.059 6.505 1.00 89.44 80 PHE A N 1
ATOM 587 C CA . PHE A 1 80 ? -0.177 2.610 6.430 1.00 89.44 80 PHE A CA 1
ATOM 588 C C . PHE A 1 80 ? -0.633 3.038 7.820 1.00 89.44 80 PHE A C 1
ATOM 590 O O . PHE A 1 80 ? -0.782 2.226 8.728 1.00 89.44 80 PHE A O 1
ATOM 597 N N . ARG A 1 81 ? -0.843 4.338 8.015 1.00 86.62 81 ARG A N 1
ATOM 598 C CA . ARG A 1 81 ? -1.207 4.887 9.325 1.00 86.62 81 ARG A CA 1
ATOM 599 C C . ARG A 1 81 ? -2.580 5.523 9.224 1.00 86.62 81 ARG A C 1
ATOM 601 O O . ARG A 1 81 ? -2.746 6.461 8.459 1.00 86.62 81 ARG A O 1
ATOM 608 N N . PHE A 1 82 ? -3.538 5.050 10.006 1.00 88.44 82 PHE A N 1
ATOM 609 C CA . PHE A 1 82 ? -4.910 5.574 10.025 1.00 88.44 82 PHE A CA 1
ATOM 610 C C . PHE A 1 82 ? -5.140 6.571 11.168 1.00 88.44 82 PHE A C 1
ATOM 612 O O . PHE A 1 82 ? -6.171 7.230 11.214 1.00 88.44 82 PHE A O 1
ATOM 619 N N . GLY A 1 83 ? -4.175 6.714 12.081 1.00 85.06 83 GLY A N 1
ATOM 620 C CA . GLY A 1 83 ? -4.258 7.649 13.204 1.00 85.06 83 GLY A CA 1
ATOM 621 C C . GLY A 1 83 ? -5.253 7.224 14.284 1.00 85.06 83 GLY A C 1
ATOM 622 O O . GLY A 1 83 ? -5.556 6.038 14.425 1.00 85.06 83 GLY A O 1
ATOM 623 N N . THR A 1 84 ? -5.720 8.206 15.057 1.00 87.06 84 THR A N 1
ATOM 624 C CA . THR A 1 84 ? -6.753 8.016 16.082 1.00 87.06 84 THR A CA 1
ATOM 625 C C . THR A 1 84 ? -8.127 8.226 15.470 1.00 87.06 84 THR A C 1
ATOM 627 O O . THR A 1 84 ? -8.366 9.252 14.841 1.00 87.06 84 THR A O 1
ATOM 630 N N . GLN A 1 85 ? -9.021 7.265 15.669 1.00 87.50 85 GLN A N 1
ATOM 631 C CA . GLN A 1 85 ? -10.350 7.232 15.078 1.00 87.50 85 GLN A CA 1
ATOM 632 C C . GLN A 1 85 ? -11.413 6.934 16.136 1.00 87.50 85 GLN A C 1
ATOM 634 O O . GLN A 1 85 ? -11.149 6.243 17.118 1.00 87.50 85 GLN A O 1
ATOM 639 N N . THR A 1 86 ? -12.631 7.427 15.930 1.00 85.88 86 THR A N 1
ATOM 640 C CA . THR A 1 86 ? -13.774 7.112 16.799 1.00 85.88 86 THR A CA 1
ATOM 641 C C . THR A 1 86 ? -14.605 6.014 16.162 1.00 85.88 86 THR A C 1
ATOM 643 O O . THR A 1 86 ? -15.106 6.209 15.056 1.00 85.88 86 THR A O 1
ATOM 646 N N . TYR A 1 87 ? -14.786 4.891 16.859 1.00 84.38 87 TYR A N 1
ATOM 647 C CA . TYR A 1 87 ? -15.638 3.790 16.407 1.00 84.38 87 TYR A CA 1
ATOM 648 C C . TYR A 1 87 ? -16.887 3.673 17.279 1.00 84.38 87 TYR A C 1
ATOM 650 O O . TYR A 1 87 ? -16.799 3.559 18.500 1.00 84.38 87 TYR A O 1
ATOM 658 N N . THR A 1 88 ?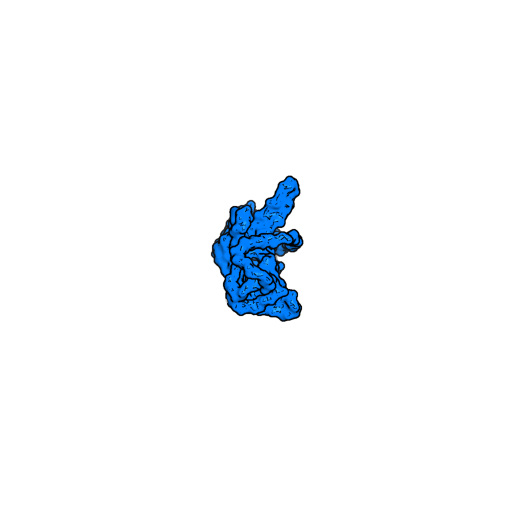 -18.056 3.680 16.641 1.00 85.94 88 THR A N 1
ATOM 659 C CA . THR A 1 88 ? -19.367 3.734 17.309 1.00 85.94 88 THR A CA 1
ATOM 660 C C . THR A 1 88 ? -20.121 2.402 17.290 1.00 85.94 88 THR A C 1
ATOM 662 O O . THR A 1 88 ? -21.273 2.347 17.714 1.00 85.94 88 THR A O 1
ATOM 665 N N . GLY A 1 89 ? -19.501 1.325 16.793 1.00 86.00 89 GLY A N 1
ATOM 666 C CA . GLY A 1 89 ? -20.160 0.027 16.603 1.00 86.00 89 GLY A CA 1
ATOM 667 C C . GLY A 1 89 ? -20.883 -0.131 15.261 1.00 86.00 89 GLY A C 1
ATOM 668 O O . GLY A 1 89 ? -21.442 -1.197 15.008 1.00 86.00 89 GLY A O 1
ATOM 669 N N . LEU A 1 90 ? -20.877 0.897 14.408 1.00 89.12 90 LEU A N 1
ATOM 670 C CA . LEU A 1 90 ? -21.427 0.875 13.047 1.00 89.12 90 LEU A CA 1
ATOM 671 C C . LEU A 1 90 ? -20.319 0.701 12.003 1.00 89.12 90 LEU A C 1
ATOM 673 O O . LEU A 1 90 ? -19.143 0.860 12.322 1.00 89.12 90 LEU A O 1
ATOM 677 N N . ASP A 1 91 ? -20.703 0.408 10.758 1.00 89.44 91 ASP A N 1
ATOM 678 C CA . ASP A 1 91 ? -19.762 0.375 9.639 1.00 89.44 91 ASP A CA 1
ATOM 679 C C . ASP A 1 91 ? -19.029 1.718 9.523 1.00 89.44 91 ASP A C 1
ATOM 681 O O . ASP A 1 91 ? -19.645 2.788 9.537 1.00 89.44 91 ASP A O 1
ATOM 685 N N . ALA A 1 92 ? -17.708 1.663 9.395 1.00 88.50 92 ALA A N 1
ATOM 686 C CA . ALA A 1 92 ? -16.854 2.833 9.301 1.00 88.50 92 ALA A CA 1
ATOM 687 C C . ALA A 1 92 ? -15.747 2.628 8.266 1.00 88.50 92 ALA A C 1
ATOM 689 O O . ALA A 1 92 ? -15.292 1.510 8.017 1.00 88.50 92 ALA A O 1
ATOM 690 N N . LYS A 1 93 ? -15.302 3.739 7.676 1.00 92.88 93 LYS A N 1
ATOM 691 C CA . LYS A 1 93 ? -14.170 3.788 6.750 1.00 92.88 93 LYS A CA 1
ATOM 692 C C . LYS A 1 93 ? -13.201 4.864 7.206 1.00 92.88 93 LYS A C 1
ATOM 694 O O . LYS A 1 93 ? -13.613 6.005 7.411 1.00 92.88 93 LYS A O 1
ATOM 699 N N . TYR A 1 94 ? -11.923 4.522 7.311 1.00 91.94 94 TYR A N 1
ATOM 700 C CA . TYR A 1 94 ? -10.876 5.470 7.690 1.00 91.94 94 TYR A CA 1
ATOM 701 C C . TYR A 1 94 ? -9.779 5.506 6.640 1.00 91.94 94 TYR A C 1
ATOM 703 O O . TYR A 1 94 ? -9.300 4.468 6.195 1.00 91.94 94 TYR A O 1
ATOM 711 N N . ASN A 1 95 ? -9.353 6.701 6.248 1.00 92.12 95 ASN A N 1
ATOM 712 C CA . ASN A 1 95 ? -8.301 6.859 5.251 1.00 92.12 95 ASN A CA 1
ATOM 713 C C . ASN A 1 95 ? -6.927 6.827 5.924 1.00 92.12 95 ASN A C 1
ATOM 715 O O . ASN A 1 95 ? -6.734 7.411 6.992 1.00 92.12 95 ASN A O 1
ATOM 719 N N . ALA A 1 96 ? -5.963 6.160 5.295 1.00 90.81 96 ALA A N 1
ATOM 720 C CA . ALA A 1 96 ? -4.577 6.248 5.716 1.00 90.81 96 ALA A CA 1
ATOM 721 C C . ALA A 1 96 ? -4.029 7.647 5.409 1.00 90.81 96 ALA A C 1
ATOM 723 O O . ALA A 1 96 ? -4.346 8.250 4.384 1.00 90.81 96 ALA A O 1
ATOM 724 N N . VAL A 1 97 ? -3.179 8.151 6.295 1.00 86.19 97 VAL A N 1
ATOM 725 C CA . VAL A 1 97 ? -2.604 9.490 6.216 1.00 86.19 97 VAL A CA 1
ATOM 726 C C . VAL A 1 97 ? -1.407 9.477 5.257 1.00 86.19 97 VAL A C 1
ATOM 728 O O . VAL A 1 97 ? -0.463 8.716 5.490 1.00 86.19 97 VAL A O 1
ATOM 731 N N . PRO A 1 98 ? -1.411 10.311 4.198 1.00 84.06 98 PRO A N 1
ATOM 732 C CA . PRO A 1 98 ? -0.256 10.518 3.329 1.00 84.06 98 PRO A CA 1
ATOM 733 C C . PRO A 1 98 ? 0.988 10.976 4.092 1.00 84.06 98 PRO A C 1
ATOM 735 O O . PRO A 1 98 ? 0.901 11.585 5.158 1.00 84.06 98 PRO A O 1
ATOM 738 N N . ARG A 1 99 ? 2.169 10.736 3.521 1.00 75.62 99 ARG A N 1
ATOM 739 C CA . ARG A 1 99 ? 3.424 11.151 4.151 1.00 75.62 99 ARG A CA 1
ATOM 740 C C . ARG A 1 99 ? 3.785 12.570 3.728 1.00 75.62 99 ARG A C 1
ATOM 742 O O . ARG A 1 99 ? 3.887 12.843 2.535 1.00 75.62 99 ARG A O 1
ATOM 749 N N . SER A 1 100 ? 4.052 13.423 4.711 1.00 77.50 100 SER A N 1
ATOM 750 C CA . SER A 1 100 ? 4.557 14.783 4.518 1.00 77.50 100 SER A CA 1
ATOM 751 C C . SER A 1 100 ? 6.012 14.912 4.964 1.00 77.50 100 SER A C 1
ATOM 753 O O . SER A 1 100 ? 6.437 14.250 5.913 1.00 77.50 100 SER A O 1
ATOM 755 N N . TRP A 1 101 ? 6.776 15.774 4.301 1.00 72.12 101 TRP A N 1
ATOM 756 C CA . TRP A 1 101 ? 8.107 16.190 4.736 1.00 72.12 101 TRP A CA 1
ATOM 757 C C . TRP A 1 101 ? 8.330 17.671 4.480 1.00 72.12 101 TRP A C 1
ATOM 759 O O . TRP A 1 101 ? 7.912 18.214 3.455 1.00 72.12 101 TRP A O 1
ATOM 769 N N . ASP A 1 102 ? 9.031 18.302 5.415 1.00 79.44 102 ASP A N 1
ATOM 770 C CA . ASP A 1 102 ? 9.433 19.689 5.273 1.00 79.44 102 ASP A CA 1
ATOM 771 C C . ASP A 1 102 ? 10.594 19.792 4.288 1.00 79.44 102 ASP A C 1
ATOM 773 O O . ASP A 1 102 ? 11.595 19.077 4.363 1.00 79.44 102 ASP A O 1
ATOM 777 N N . LEU A 1 103 ? 10.436 20.688 3.326 1.00 74.69 103 LEU A N 1
ATOM 778 C CA . LEU A 1 103 ? 11.453 21.030 2.356 1.00 74.69 103 LEU A CA 1
ATOM 779 C C . LEU A 1 103 ? 12.380 22.084 2.962 1.00 74.69 103 LEU A C 1
ATOM 781 O O . LEU A 1 103 ? 11.935 23.083 3.539 1.00 74.69 103 LEU A O 1
ATOM 785 N N . ASN A 1 104 ? 13.685 21.893 2.769 1.00 64.88 104 ASN A N 1
ATOM 786 C CA . ASN A 1 104 ? 14.678 22.915 3.086 1.00 64.88 104 ASN A CA 1
ATOM 787 C C . ASN A 1 104 ? 14.366 24.179 2.269 1.00 64.88 104 ASN A C 1
ATOM 789 O O . ASN A 1 104 ? 14.515 24.176 1.049 1.00 64.88 104 ASN A O 1
ATOM 793 N N . GLY A 1 105 ? 13.916 25.244 2.940 1.00 70.06 105 GLY A N 1
ATOM 794 C CA . GLY A 1 105 ? 13.482 26.491 2.297 1.00 70.06 105 GLY A CA 1
ATOM 795 C C . GLY A 1 105 ? 12.079 26.972 2.678 1.00 70.06 105 GLY A C 1
ATOM 796 O O . GLY A 1 105 ? 11.691 28.050 2.242 1.00 70.06 105 GLY A O 1
ATOM 797 N N . GLY A 1 106 ? 11.349 26.229 3.517 1.00 60.03 106 GLY A N 1
ATOM 798 C CA . GLY A 1 106 ? 10.035 26.643 4.012 1.00 60.03 106 GLY A CA 1
ATOM 799 C C . GLY A 1 106 ? 8.922 26.178 3.081 1.00 60.03 106 GLY A C 1
ATOM 800 O O . GLY A 1 106 ? 8.464 26.902 2.206 1.00 60.03 106 GLY A O 1
ATOM 801 N N . GLY A 1 107 ? 8.500 24.937 3.271 1.00 75.12 107 GLY A N 1
ATOM 802 C CA . GLY A 1 107 ? 7.381 24.329 2.566 1.00 75.12 107 GLY A CA 1
ATOM 803 C C . GLY A 1 107 ? 7.240 22.882 3.002 1.00 75.12 107 GLY A C 1
ATOM 804 O O . GLY A 1 107 ? 8.192 2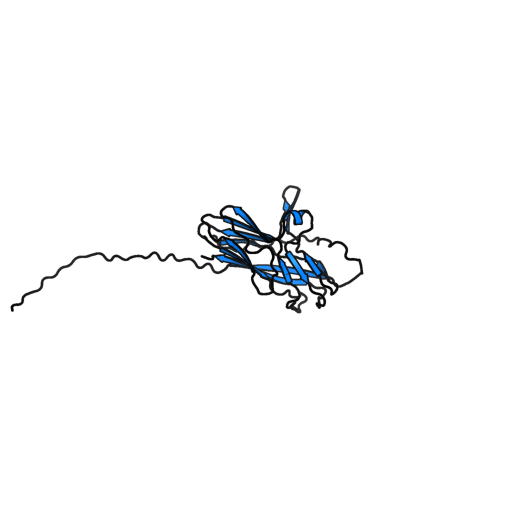2.301 3.513 1.00 75.12 107 GLY A O 1
ATOM 805 N N . THR A 1 108 ? 6.072 22.296 2.785 1.00 76.88 108 THR A N 1
ATOM 806 C CA . THR A 1 108 ? 5.821 20.885 3.079 1.00 76.88 108 THR A CA 1
ATOM 807 C C . THR A 1 108 ? 5.418 20.204 1.781 1.00 76.88 108 THR A C 1
ATOM 809 O O . THR A 1 108 ? 4.547 20.693 1.062 1.00 76.88 108 THR A O 1
ATOM 812 N N . PHE A 1 109 ? 6.064 19.089 1.457 1.00 75.50 109 PHE A N 1
ATOM 813 C CA . PHE A 1 109 ? 5.649 18.222 0.362 1.00 75.50 109 PHE A CA 1
ATOM 814 C C . PHE A 1 109 ? 4.941 17.006 0.934 1.00 75.50 109 PHE A C 1
ATOM 816 O O . PHE A 1 109 ? 5.471 16.355 1.832 1.00 75.50 109 PHE A O 1
ATOM 823 N N . THR A 1 110 ? 3.776 16.681 0.384 1.00 80.50 110 THR A N 1
ATOM 824 C CA . THR A 1 110 ? 3.020 15.491 0.768 1.00 80.50 110 THR A CA 1
ATOM 825 C C . THR A 1 110 ? 2.910 14.550 -0.424 1.00 80.50 110 THR A C 1
ATOM 827 O O . THR A 1 110 ? 2.424 14.936 -1.485 1.00 80.50 110 THR A O 1
ATOM 830 N N . SER A 1 111 ? 3.362 13.311 -0.247 1.00 81.06 111 SER A N 1
ATOM 831 C CA . SER A 1 111 ? 3.303 12.264 -1.268 1.00 81.06 111 SER A CA 1
ATOM 832 C C . SER A 1 111 ? 2.118 11.332 -1.036 1.00 81.06 111 SER A C 1
ATOM 834 O O . SER A 1 111 ? 1.860 10.975 0.119 1.00 81.06 111 SER A O 1
ATOM 836 N N . PRO A 1 112 ? 1.476 10.827 -2.109 1.00 87.00 112 PRO A N 1
ATOM 837 C CA . PRO A 1 112 ? 0.669 9.614 -2.028 1.00 87.00 112 PRO A CA 1
ATOM 838 C C . PRO A 1 112 ? 1.441 8.465 -1.364 1.00 87.00 112 PRO A C 1
ATOM 840 O O . PRO A 1 112 ? 2.676 8.404 -1.454 1.00 87.00 112 PRO A O 1
ATOM 843 N N . LEU A 1 113 ? 0.710 7.554 -0.715 1.00 90.50 113 LEU A N 1
ATOM 844 C CA . LEU A 1 113 ? 1.264 6.310 -0.181 1.00 90.50 113 LEU A CA 1
ATOM 845 C C . LEU A 1 113 ? 1.682 5.381 -1.321 1.00 90.50 113 LEU A C 1
ATOM 847 O O . LEU A 1 113 ? 1.138 5.463 -2.421 1.00 90.50 113 LEU A O 1
ATOM 851 N N . GLY A 1 114 ? 2.642 4.496 -1.061 1.00 90.06 114 GLY A N 1
ATOM 852 C CA . GLY A 1 114 ? 3.174 3.641 -2.108 1.00 90.06 114 GLY A CA 1
ATOM 853 C C . GLY A 1 114 ? 4.553 3.065 -1.820 1.00 90.06 114 GLY A C 1
ATOM 854 O O . GLY A 1 114 ? 5.021 3.040 -0.677 1.00 90.06 114 GLY A O 1
ATOM 855 N N . ALA A 1 115 ? 5.200 2.624 -2.892 1.00 90.56 115 ALA A N 1
ATOM 856 C CA . ALA A 1 115 ? 6.544 2.068 -2.891 1.00 90.56 115 ALA A CA 1
ATOM 857 C C . ALA A 1 115 ? 7.301 2.435 -4.173 1.00 90.56 115 ALA A C 1
ATOM 859 O O . ALA A 1 115 ? 6.693 2.738 -5.197 1.00 90.56 115 ALA A O 1
ATOM 860 N N . SER A 1 116 ? 8.628 2.349 -4.148 1.00 90.69 116 SER A N 1
ATOM 861 C CA . SER A 1 116 ? 9.447 2.391 -5.362 1.00 90.69 116 SER A CA 1
ATOM 862 C C . SER A 1 116 ? 10.377 1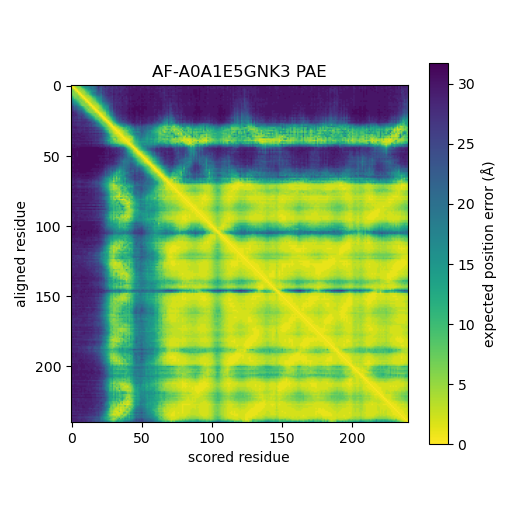.203 -5.451 1.00 90.69 116 SER A C 1
ATOM 864 O O . SER A 1 116 ? 10.965 0.779 -4.459 1.00 90.69 116 SER A O 1
ATOM 866 N N . VAL A 1 117 ? 10.535 0.719 -6.674 1.00 91.25 117 VAL A N 1
ATOM 867 C CA . VAL A 1 117 ? 11.397 -0.391 -7.054 1.00 91.25 117 VAL A CA 1
ATOM 868 C C . VAL A 1 117 ? 12.502 0.147 -7.954 1.00 91.25 117 VAL A C 1
ATOM 870 O O . VAL A 1 117 ? 12.231 0.912 -8.880 1.00 91.25 117 VAL A O 1
ATOM 873 N N . GLY A 1 118 ? 13.738 -0.246 -7.674 1.00 89.56 118 GLY A N 1
ATOM 874 C CA . GLY A 1 118 ? 14.894 -0.018 -8.527 1.00 89.56 118 GLY A CA 1
ATOM 875 C C . GLY A 1 118 ? 15.450 -1.345 -9.018 1.00 89.56 118 GLY A C 1
ATOM 876 O O . GLY A 1 118 ? 15.618 -2.267 -8.219 1.00 89.56 118 GLY A O 1
ATOM 877 N N . ASN A 1 119 ? 15.768 -1.419 -10.307 1.00 90.50 119 ASN A N 1
ATOM 878 C CA . ASN A 1 119 ? 16.487 -2.546 -10.893 1.00 90.50 119 ASN A CA 1
ATOM 879 C C . ASN A 1 119 ? 17.738 -2.082 -11.648 1.00 90.50 119 ASN A C 1
ATOM 881 O O . ASN A 1 119 ? 17.785 -0.953 -12.141 1.00 90.50 119 ASN A O 1
ATOM 885 N N . SER A 1 120 ? 18.748 -2.944 -11.736 1.00 90.12 120 SER A N 1
ATOM 886 C CA . SER A 1 120 ? 19.927 -2.767 -12.587 1.00 90.12 120 SER A CA 1
ATOM 887 C C . SER A 1 120 ? 19.719 -3.392 -13.973 1.00 90.12 120 SER A C 1
ATOM 889 O O . SER A 1 120 ? 18.663 -3.958 -14.261 1.00 90.12 120 SER A O 1
ATOM 891 N N . ASP A 1 121 ? 20.747 -3.309 -14.823 1.00 87.75 121 ASP A N 1
ATOM 892 C CA . ASP A 1 121 ? 20.763 -3.917 -16.161 1.00 87.75 121 ASP A CA 1
ATOM 893 C C . ASP A 1 121 ? 20.780 -5.462 -16.119 1.00 87.75 121 ASP A C 1
ATOM 895 O O . ASP A 1 121 ? 20.552 -6.108 -17.139 1.00 87.75 121 ASP A O 1
ATOM 899 N N . ASN A 1 122 ? 21.043 -6.067 -14.951 1.00 88.50 122 ASN A N 1
ATOM 900 C CA . ASN A 1 122 ? 21.082 -7.524 -14.776 1.00 88.50 122 ASN A CA 1
ATOM 901 C C . ASN A 1 122 ? 19.698 -8.143 -14.533 1.00 88.50 122 ASN A C 1
ATOM 903 O O . ASN A 1 122 ? 19.561 -9.362 -14.598 1.00 88.50 122 ASN A O 1
ATOM 907 N N . VAL A 1 123 ? 18.684 -7.324 -14.243 1.00 88.75 123 VAL A N 1
ATOM 908 C CA . VAL A 1 123 ? 17.340 -7.787 -13.884 1.00 88.75 123 VAL A CA 1
ATOM 909 C C . VAL A 1 123 ? 16.373 -7.383 -14.981 1.00 88.75 123 VAL A C 1
ATOM 911 O O . VAL A 1 123 ? 15.967 -6.226 -15.094 1.00 88.75 123 VAL A O 1
ATOM 914 N N . ALA A 1 124 ? 16.003 -8.364 -15.800 1.00 91.19 124 ALA A N 1
ATOM 915 C CA . ALA A 1 124 ? 15.140 -8.146 -16.953 1.00 91.19 124 ALA A CA 1
ATOM 916 C C . ALA A 1 124 ? 13.647 -8.172 -16.598 1.00 91.19 124 ALA A C 1
ATOM 918 O O . ALA A 1 124 ? 12.847 -7.595 -17.336 1.00 91.19 124 ALA A O 1
ATOM 919 N N . GLN A 1 125 ? 13.258 -8.862 -15.518 1.00 94.69 125 GLN A N 1
ATOM 920 C CA . GLN A 1 125 ? 11.858 -8.998 -15.116 1.00 94.69 125 GLN A CA 1
ATOM 921 C C . GLN A 1 125 ? 11.706 -9.025 -13.597 1.00 94.69 125 GLN A C 1
ATOM 923 O O . GLN A 1 125 ? 12.488 -9.661 -12.899 1.00 94.69 125 GLN A O 1
ATOM 928 N N . TRP A 1 126 ? 10.674 -8.371 -13.072 1.00 95.19 126 TRP A N 1
ATOM 929 C CA . TRP A 1 126 ? 10.339 -8.456 -11.653 1.00 95.19 126 TRP A CA 1
ATOM 930 C C . TRP A 1 126 ? 8.853 -8.212 -11.398 1.00 95.19 126 TRP A C 1
ATOM 932 O O . TRP A 1 126 ? 8.160 -7.573 -12.190 1.00 95.19 126 TRP A O 1
ATOM 942 N N . SER A 1 127 ? 8.368 -8.673 -10.245 1.00 96.88 127 SER A N 1
ATOM 943 C CA . SER A 1 127 ? 7.006 -8.428 -9.755 1.00 96.88 127 SER A CA 1
ATOM 944 C C . SER A 1 127 ? 7.008 -7.893 -8.325 1.00 96.88 127 SER A C 1
ATOM 946 O O . SER A 1 127 ? 7.816 -8.314 -7.495 1.00 96.88 127 SER A O 1
ATOM 948 N N . LEU A 1 128 ? 6.087 -6.968 -8.045 1.00 96.50 128 LEU A N 1
ATOM 949 C CA . LEU A 1 128 ? 5.836 -6.416 -6.717 1.00 96.50 128 LEU A CA 1
ATOM 950 C C . LEU A 1 128 ? 4.455 -6.858 -6.235 1.00 96.50 128 LEU A C 1
ATOM 952 O O . LEU A 1 128 ? 3.450 -6.653 -6.918 1.00 96.50 128 LEU A O 1
ATOM 956 N N . SER A 1 129 ? 4.404 -7.430 -5.039 1.00 96.50 129 SER A N 1
ATOM 957 C CA . SER A 1 129 ? 3.166 -7.818 -4.367 1.00 96.50 129 SER A CA 1
ATOM 958 C C . SER A 1 129 ? 3.094 -7.241 -2.959 1.00 96.50 129 SER A C 1
ATOM 960 O O . SER A 1 129 ? 4.113 -6.906 -2.352 1.00 96.50 129 SER A O 1
ATOM 962 N N . LEU A 1 130 ? 1.871 -7.126 -2.458 1.00 95.00 130 LEU A N 1
ATOM 963 C CA . LEU A 1 130 ? 1.557 -6.600 -1.143 1.00 95.00 130 LEU A CA 1
ATOM 964 C C . LEU A 1 130 ? 0.555 -7.511 -0.447 1.00 95.00 130 LEU A C 1
ATOM 966 O O . LEU A 1 130 ? -0.468 -7.876 -1.017 1.00 95.00 130 LEU A O 1
ATOM 970 N N . GLU A 1 131 ? 0.833 -7.837 0.801 1.00 94.00 131 GLU A N 1
ATOM 971 C CA . GLU A 1 131 ? -0.038 -8.617 1.668 1.00 94.00 131 GLU A CA 1
ATOM 972 C C . GLU A 1 131 ? -0.262 -7.851 2.970 1.00 94.00 131 GLU A C 1
ATOM 974 O O . GLU A 1 131 ? 0.628 -7.158 3.465 1.00 94.00 131 GLU A O 1
ATOM 979 N N . ALA A 1 132 ? -1.447 -7.987 3.548 1.00 92.31 132 ALA A N 1
ATOM 980 C CA . ALA A 1 132 ? -1.713 -7.552 4.908 1.00 92.31 132 ALA A CA 1
ATOM 981 C C . ALA A 1 132 ? -2.090 -8.753 5.767 1.00 92.31 132 ALA A C 1
ATOM 983 O O . ALA A 1 132 ? -2.723 -9.686 5.291 1.00 92.31 132 ALA A O 1
ATOM 984 N N . GLN A 1 133 ? -1.722 -8.719 7.037 1.00 92.50 133 GLN A N 1
ATOM 985 C CA . GLN A 1 133 ? -2.145 -9.676 8.054 1.00 92.50 133 GLN A CA 1
ATOM 986 C C . GLN A 1 133 ? -3.313 -9.104 8.863 1.00 92.50 133 GLN A C 1
ATOM 988 O O . GLN A 1 133 ? -3.638 -7.921 8.749 1.00 92.50 133 GLN A O 1
ATOM 993 N N . ASN A 1 134 ? -3.933 -9.930 9.706 1.00 92.88 134 ASN A N 1
ATOM 994 C CA . ASN A 1 134 ? -4.978 -9.456 10.612 1.00 92.88 134 ASN A CA 1
ATOM 995 C C . ASN A 1 134 ? -4.457 -8.333 11.523 1.00 92.88 134 ASN A C 1
ATOM 997 O O . ASN A 1 134 ? -3.297 -8.336 11.948 1.00 92.88 134 ASN A O 1
ATOM 1001 N N . PHE A 1 135 ? -5.345 -7.401 11.867 1.00 92.88 135 PHE A N 1
ATOM 1002 C CA . PHE A 1 135 ? -5.082 -6.417 12.910 1.00 92.88 135 PHE A CA 1
ATOM 1003 C C . PHE A 1 135 ? -5.112 -7.084 14.288 1.00 92.88 135 PHE A C 1
ATOM 1005 O O . PHE A 1 135 ? -6.006 -7.870 14.590 1.00 92.88 135 PHE A O 1
ATOM 1012 N N . ILE A 1 136 ? -4.146 -6.746 15.138 1.00 91.94 136 ILE A N 1
ATOM 1013 C CA . ILE A 1 136 ? -3.976 -7.310 16.479 1.00 91.94 136 ILE A CA 1
ATOM 1014 C C . ILE A 1 136 ? -3.964 -6.173 17.501 1.00 91.94 136 ILE A C 1
ATOM 1016 O O . ILE A 1 136 ? -3.222 -5.198 17.329 1.00 91.94 136 ILE A O 1
ATOM 1020 N N . SER A 1 137 ? -4.766 -6.291 18.563 1.00 91.88 137 SER A N 1
ATOM 1021 C CA . SER A 1 137 ? -4.793 -5.304 19.650 1.00 91.88 137 SER A CA 1
ATOM 1022 C C . SER A 1 137 ? -3.436 -5.190 20.341 1.00 91.88 137 SER A C 1
ATOM 1024 O O . SER A 1 137 ? -2.725 -6.172 20.528 1.00 91.88 137 SER A O 1
ATOM 1026 N N . GLN A 1 138 ? -3.090 -3.980 20.762 1.00 89.31 138 GLN A N 1
ATOM 1027 C CA . GLN A 1 138 ? -1.849 -3.657 21.466 1.00 89.31 138 GLN A CA 1
ATOM 1028 C C . GLN A 1 138 ? -2.115 -3.397 22.960 1.00 89.31 138 GLN A C 1
ATOM 1030 O O . GLN A 1 138 ? -1.477 -2.558 23.587 1.00 89.31 138 GLN A O 1
ATOM 1035 N N . ASP A 1 139 ? -3.089 -4.108 23.535 1.00 86.00 139 ASP A N 1
ATOM 1036 C CA . ASP A 1 139 ? -3.499 -4.052 24.948 1.00 86.00 139 ASP A CA 1
ATOM 1037 C C . ASP A 1 139 ? -2.841 -5.151 25.809 1.00 86.00 139 ASP A C 1
ATOM 1039 O O . ASP A 1 139 ? -3.271 -5.419 26.930 1.00 86.00 139 ASP A O 1
ATOM 1043 N N . GLY A 1 140 ? -1.829 -5.835 25.266 1.00 84.06 140 GLY A N 1
ATOM 1044 C CA . GLY A 1 140 ? -1.157 -6.976 25.894 1.00 84.06 140 GLY A CA 1
ATOM 1045 C C . GLY A 1 140 ? -1.925 -8.299 25.802 1.00 84.06 140 GLY A C 1
ATOM 1046 O O . GLY A 1 140 ? -1.333 -9.346 26.052 1.00 84.06 140 GLY A O 1
ATOM 1047 N N . GLN A 1 141 ? -3.203 -8.281 25.403 1.00 87.38 141 GLN A N 1
ATOM 1048 C CA . GLN A 1 141 ? -3.994 -9.494 25.154 1.00 87.38 141 GLN A CA 1
ATOM 1049 C C . GLN A 1 141 ? -3.847 -10.001 23.716 1.00 87.38 141 GLN A C 1
ATOM 1051 O O . GLN A 1 141 ? -4.197 -11.145 23.442 1.00 87.38 141 GLN A O 1
ATOM 1056 N N . ASN A 1 142 ? -3.337 -9.165 22.803 1.00 87.56 142 ASN A N 1
ATOM 1057 C CA . ASN A 1 142 ? -3.100 -9.502 21.397 1.00 87.56 142 ASN A CA 1
ATOM 1058 C C . ASN A 1 142 ? -4.334 -10.123 20.717 1.00 87.56 142 ASN A C 1
ATOM 1060 O O . ASN A 1 142 ? -4.239 -11.119 20.002 1.00 87.56 142 ASN A O 1
ATOM 1064 N N . THR A 1 143 ? -5.509 -9.539 20.961 1.00 90.00 143 THR A N 1
ATOM 1065 C CA . THR A 1 143 ? -6.767 -9.968 20.343 1.00 90.00 143 THR A CA 1
ATOM 1066 C C . THR A 1 143 ? -6.684 -9.752 18.837 1.00 90.00 143 THR A C 1
ATOM 1068 O O . THR A 1 143 ? -6.493 -8.622 18.381 1.00 90.00 143 THR A O 1
ATOM 1071 N N . VAL A 1 144 ? -6.832 -10.833 18.075 1.00 90.31 144 VAL A N 1
ATOM 1072 C CA . VAL A 1 144 ? -6.824 -10.812 16.612 1.00 90.31 144 VAL A CA 1
ATOM 1073 C C . VAL A 1 144 ? -8.211 -10.421 16.103 1.00 90.31 144 VAL A C 1
ATOM 1075 O O . VAL A 1 144 ? -9.217 -11.004 16.503 1.00 90.31 144 VAL A O 1
ATOM 1078 N N . MET A 1 145 ? -8.269 -9.430 15.218 1.00 88.88 145 MET A N 1
ATOM 1079 C CA . MET A 1 145 ? -9.487 -9.001 14.529 1.00 88.88 145 MET A CA 1
ATOM 1080 C C . MET A 1 145 ? -9.708 -9.851 13.277 1.00 88.88 145 MET A C 1
ATOM 1082 O O . MET A 1 145 ? -9.593 -9.357 12.155 1.00 88.88 145 MET A O 1
ATOM 1086 N N . ASP A 1 146 ? -9.993 -11.141 13.474 1.00 76.94 146 ASP A N 1
ATOM 1087 C CA . ASP A 1 146 ? -10.176 -12.103 12.386 1.00 76.94 146 ASP A CA 1
ATOM 1088 C C . ASP A 1 146 ? -11.307 -11.663 11.449 1.00 76.94 146 ASP A C 1
ATOM 1090 O O . ASP A 1 146 ? -12.472 -11.582 11.841 1.00 76.94 146 ASP A O 1
ATOM 1094 N N . SER A 1 147 ? -10.953 -11.369 10.194 1.00 67.06 147 SER A N 1
ATOM 1095 C CA . SER A 1 147 ? -11.840 -10.947 9.091 1.00 67.06 147 SER A CA 1
ATOM 1096 C C . SER A 1 147 ? -12.622 -9.636 9.267 1.00 67.06 147 SER A C 1
ATOM 1098 O O . SER A 1 147 ? -13.297 -9.216 8.332 1.00 67.06 147 SER A O 1
ATOM 1100 N N . GLY A 1 148 ? -12.504 -8.966 10.415 1.00 78.69 148 GLY A N 1
ATOM 1101 C CA . GLY A 1 148 ? -13.242 -7.740 10.705 1.00 78.69 148 GLY A CA 1
ATOM 1102 C C . GLY A 1 148 ? -12.647 -6.517 10.013 1.00 78.69 148 GLY A C 1
ATOM 1103 O O . GLY A 1 148 ? -13.307 -5.875 9.218 1.00 78.69 148 GLY A O 1
ATOM 1104 N N . MET A 1 149 ? -11.390 -6.183 10.289 1.00 91.56 149 MET A N 1
ATOM 1105 C CA . MET A 1 149 ? -10.764 -4.972 9.744 1.00 91.56 149 MET A CA 1
ATOM 1106 C C . MET A 1 149 ? -10.013 -5.284 8.452 1.00 91.56 149 MET A C 1
ATOM 1108 O O . MET A 1 149 ? -9.105 -6.117 8.463 1.00 91.56 149 MET A O 1
ATOM 1112 N N . GLN A 1 150 ? -10.350 -4.609 7.352 1.00 93.56 150 GLN A N 1
ATOM 1113 C CA . GLN A 1 150 ? -9.755 -4.884 6.042 1.00 93.56 150 GLN A CA 1
ATOM 1114 C C . GLN A 1 150 ? -9.244 -3.611 5.382 1.00 93.56 150 GLN A C 1
ATOM 1116 O O . GLN A 1 150 ? -9.917 -2.584 5.371 1.00 93.56 150 GLN A O 1
ATOM 1121 N N . MET A 1 151 ? -8.036 -3.679 4.822 1.00 95.50 151 MET A N 1
ATOM 1122 C CA . MET A 1 151 ? -7.488 -2.569 4.050 1.00 95.50 151 MET A CA 1
ATOM 1123 C C . MET A 1 151 ? -7.925 -2.665 2.591 1.00 95.50 151 MET A C 1
ATOM 1125 O O . MET A 1 151 ? -7.964 -3.749 2.018 1.00 95.50 151 MET A O 1
ATOM 1129 N N . GLN A 1 152 ? -8.198 -1.521 1.984 1.00 96.25 152 GLN A N 1
ATOM 1130 C CA . GLN A 1 152 ? -8.524 -1.368 0.576 1.00 96.25 152 GLN A CA 1
ATOM 1131 C C . GLN A 1 152 ? -7.490 -0.445 -0.069 1.00 96.25 152 GLN A C 1
ATOM 1133 O O . GLN A 1 152 ? -7.244 0.657 0.421 1.00 96.25 152 GLN A O 1
ATOM 1138 N N . LEU A 1 153 ? -6.905 -0.892 -1.175 1.00 96.81 153 LEU A N 1
ATOM 1139 C CA . LEU A 1 153 ? -6.090 -0.079 -2.070 1.00 96.81 153 LEU A CA 1
ATOM 1140 C C . LEU A 1 153 ? -6.984 0.531 -3.146 1.00 96.81 153 LEU A C 1
ATOM 1142 O O . LEU A 1 153 ? -7.800 -0.175 -3.747 1.00 96.81 153 LEU A O 1
ATOM 1146 N N . ASN A 1 154 ? -6.790 1.816 -3.421 1.00 95.69 154 ASN A N 1
ATOM 1147 C CA . ASN A 1 154 ? -7.504 2.542 -4.460 1.00 95.69 154 ASN A CA 1
ATOM 1148 C C . ASN A 1 154 ? -6.536 3.312 -5.354 1.00 95.69 154 ASN A C 1
ATOM 1150 O O . ASN A 1 154 ? -5.495 3.788 -4.896 1.00 95.69 154 ASN A O 1
ATOM 1154 N N . ASP A 1 155 ? -6.921 3.452 -6.621 1.00 94.44 155 ASP A N 1
ATOM 1155 C CA . ASP A 1 155 ? -6.182 4.177 -7.654 1.00 94.44 155 ASP A CA 1
ATOM 1156 C C . ASP A 1 155 ? -4.693 3.808 -7.669 1.00 94.44 155 ASP A C 1
ATOM 1158 O O . ASP A 1 155 ? -3.815 4.665 -7.560 1.00 94.44 155 ASP A O 1
ATOM 1162 N N . VAL A 1 156 ? -4.412 2.506 -7.741 1.00 95.56 156 VAL A N 1
ATOM 1163 C CA . VAL A 1 156 ? -3.048 1.992 -7.869 1.00 95.56 156 VAL A CA 1
ATOM 1164 C C . VAL A 1 156 ? -2.509 2.376 -9.246 1.00 95.56 156 VAL A C 1
ATOM 1166 O O . VAL A 1 156 ? -3.068 1.997 -10.275 1.00 95.56 156 VAL A O 1
ATOM 1169 N N . VAL A 1 157 ? -1.409 3.127 -9.263 1.00 94.88 157 VAL A N 1
ATOM 1170 C CA . VAL A 1 157 ? -0.761 3.616 -10.485 1.00 94.88 157 VAL A CA 1
ATOM 1171 C C . VAL A 1 157 ? 0.722 3.274 -10.454 1.00 94.88 157 VAL A C 1
ATOM 1173 O O . VAL A 1 157 ? 1.390 3.486 -9.443 1.00 94.88 157 VAL A O 1
ATOM 1176 N N . ALA A 1 158 ? 1.237 2.781 -11.582 1.00 95.25 158 ALA A N 1
ATOM 1177 C CA . ALA A 1 158 ? 2.667 2.653 -11.831 1.00 95.25 158 ALA A CA 1
ATOM 1178 C C . ALA A 1 158 ? 3.171 3.892 -12.588 1.00 95.25 158 ALA A C 1
ATOM 1180 O O . ALA A 1 158 ? 2.660 4.235 -13.652 1.00 95.25 158 ALA A O 1
ATOM 1181 N N . GLU A 1 159 ? 4.175 4.556 -12.031 1.00 93.50 159 GLU A N 1
ATOM 1182 C CA . GLU A 1 159 ? 4.837 5.733 -12.579 1.00 93.50 159 GLU A CA 1
ATOM 1183 C C . GLU A 1 159 ? 6.289 5.371 -12.900 1.00 93.50 159 GLU A C 1
ATOM 1185 O O . GLU A 1 159 ? 7.031 4.875 -12.045 1.00 93.50 159 GLU A O 1
ATOM 1190 N N . ASN A 1 160 ? 6.715 5.643 -14.129 1.00 94.06 160 ASN A N 1
ATOM 1191 C CA . ASN A 1 160 ? 8.121 5.544 -14.489 1.00 94.06 160 ASN A CA 1
ATOM 1192 C C . ASN A 1 160 ? 8.867 6.779 -13.974 1.00 94.06 160 ASN A C 1
ATOM 1194 O O . ASN A 1 160 ? 8.488 7.911 -14.273 1.00 94.06 160 ASN A O 1
ATOM 1198 N N . VAL A 1 161 ? 9.922 6.555 -13.192 1.00 91.88 161 VAL A N 1
ATOM 1199 C CA . VAL A 1 161 ? 10.824 7.619 -12.733 1.00 91.88 161 VAL A CA 1
ATOM 1200 C C . VAL A 1 161 ? 12.028 7.718 -13.671 1.00 91.88 161 VAL A C 1
ATOM 1202 O O . VAL A 1 161 ? 12.467 8.819 -13.999 1.00 91.88 161 VAL A O 1
ATOM 1205 N N . SER A 1 162 ? 12.557 6.574 -14.112 1.00 93.12 162 SER A N 1
ATOM 1206 C CA . SER A 1 162 ? 13.631 6.490 -15.106 1.00 93.12 162 SER A CA 1
ATOM 1207 C C . SER A 1 162 ? 13.702 5.100 -15.738 1.00 93.12 162 SER A C 1
ATOM 1209 O O . SER A 1 162 ? 13.386 4.115 -15.070 1.00 93.12 162 SER A O 1
ATOM 1211 N N . GLY A 1 163 ? 14.223 5.008 -16.964 1.00 94.00 163 GLY A N 1
ATOM 1212 C CA . GLY A 1 163 ? 14.446 3.734 -17.659 1.00 94.00 163 GLY A CA 1
ATOM 1213 C C . GLY A 1 163 ? 13.149 3.110 -18.177 1.00 94.00 163 GLY A C 1
ATOM 1214 O O . GLY A 1 163 ? 12.214 3.820 -18.548 1.00 94.00 163 GLY A O 1
ATOM 1215 N N . ASP A 1 164 ? 13.086 1.784 -18.183 1.00 96.00 164 ASP A N 1
ATOM 1216 C CA . ASP A 1 164 ? 11.932 1.010 -18.629 1.00 96.00 164 ASP A CA 1
ATOM 1217 C C . ASP A 1 164 ? 10.752 1.102 -17.643 1.00 96.00 164 ASP A C 1
ATOM 1219 O O . ASP A 1 164 ? 10.906 1.175 -16.418 1.00 96.00 164 ASP A O 1
ATOM 1223 N N . SER A 1 165 ? 9.538 1.115 -18.196 1.00 96.38 165 SER A N 1
ATOM 1224 C CA . SER A 1 165 ? 8.301 1.362 -17.447 1.00 96.38 165 SER A CA 1
ATOM 1225 C C . SER A 1 165 ? 7.643 0.071 -16.972 1.00 96.38 165 SER A C 1
ATOM 1227 O O . SER A 1 165 ? 7.301 -0.796 -17.774 1.00 96.38 165 SER A O 1
ATOM 1229 N N . ALA A 1 166 ? 7.406 -0.024 -15.666 1.00 97.12 166 ALA A N 1
ATOM 1230 C CA . ALA A 1 166 ? 6.562 -1.060 -15.087 1.00 97.12 166 ALA A CA 1
ATOM 1231 C C . ALA A 1 166 ? 5.076 -0.785 -15.362 1.00 97.12 166 ALA A C 1
ATOM 1233 O O . ALA A 1 166 ? 4.665 0.338 -15.655 1.00 97.12 166 ALA A O 1
ATOM 1234 N N . THR A 1 167 ? 4.255 -1.820 -15.217 1.00 97.50 167 THR A N 1
ATOM 1235 C CA . THR A 1 167 ? 2.797 -1.740 -15.349 1.00 97.50 167 THR A CA 1
ATOM 1236 C C . THR A 1 167 ? 2.124 -2.087 -14.029 1.00 97.50 167 THR A C 1
ATOM 1238 O O . THR A 1 167 ? 2.580 -2.974 -13.305 1.00 97.50 167 THR A O 1
ATOM 1241 N N . ALA A 1 168 ? 1.034 -1.388 -13.708 1.00 97.12 168 ALA A N 1
ATOM 1242 C CA . ALA A 1 168 ? 0.156 -1.773 -12.610 1.00 97.12 168 ALA A CA 1
ATOM 1243 C C . ALA A 1 168 ? -0.716 -2.961 -13.046 1.00 97.12 168 ALA A C 1
ATOM 1245 O O . ALA A 1 168 ? -1.280 -2.953 -14.139 1.00 97.12 168 ALA A O 1
ATOM 1246 N N . ALA A 1 169 ? -0.824 -3.979 -12.194 1.00 97.12 169 ALA A N 1
ATOM 1247 C CA . ALA A 1 169 ? -1.650 -5.164 -12.433 1.00 97.12 169 ALA A CA 1
ATOM 1248 C C . ALA A 1 169 ? -3.099 -4.981 -11.952 1.00 97.12 169 ALA A C 1
ATOM 1250 O O . ALA A 1 169 ? -3.995 -5.710 -12.374 1.00 97.12 169 ALA A O 1
ATOM 1251 N N . ILE A 1 170 ? -3.324 -4.008 -11.070 1.00 96.12 170 ILE A N 1
ATOM 1252 C CA . ILE A 1 170 ? -4.616 -3.687 -10.466 1.00 96.12 170 ILE A CA 1
ATOM 1253 C C . ILE A 1 170 ? -4.813 -2.173 -10.438 1.00 96.12 170 ILE A C 1
ATOM 1255 O O . ILE A 1 170 ? -3.847 -1.417 -10.473 1.00 96.12 170 ILE A O 1
ATOM 1259 N N . THR A 1 171 ? -6.064 -1.741 -10.316 1.00 95.50 171 THR A N 1
ATOM 1260 C CA . THR A 1 171 ? -6.422 -0.352 -9.984 1.00 95.50 171 THR A CA 1
ATOM 1261 C C . THR A 1 171 ? -6.967 -0.243 -8.566 1.00 95.50 171 THR A C 1
ATOM 1263 O O . THR A 1 171 ? -6.694 0.731 -7.872 1.00 95.50 171 THR A O 1
ATOM 1266 N N . THR A 1 172 ? -7.700 -1.257 -8.108 1.00 96.00 172 THR A N 1
ATOM 1267 C CA . THR A 1 172 ? -8.225 -1.369 -6.748 1.00 96.00 172 THR A CA 1
ATOM 1268 C C . THR A 1 172 ? -8.074 -2.805 -6.254 1.00 96.00 172 THR A C 1
ATOM 1270 O O . THR A 1 172 ? -8.141 -3.750 -7.042 1.00 96.00 172 THR A O 1
ATOM 1273 N N . ALA A 1 173 ? -7.855 -2.987 -4.952 1.00 96.12 173 ALA A N 1
ATOM 1274 C CA . ALA A 1 173 ? -7.836 -4.313 -4.342 1.00 96.12 173 ALA A CA 1
ATOM 1275 C C . ALA A 1 173 ? -8.111 -4.262 -2.843 1.00 96.12 173 ALA A C 1
ATOM 1277 O O . ALA A 1 173 ? -7.545 -3.437 -2.126 1.00 96.12 173 ALA A O 1
ATOM 1278 N N . GLN A 1 174 ? -8.925 -5.198 -2.370 1.00 95.69 174 GLN A N 1
ATOM 1279 C CA . GLN A 1 174 ? -9.061 -5.461 -0.948 1.00 95.69 174 GLN A CA 1
ATOM 1280 C C . GLN A 1 174 ? -7.920 -6.377 -0.497 1.00 95.69 174 GLN A C 1
ATOM 1282 O O . GLN A 1 174 ? -7.674 -7.423 -1.099 1.00 95.69 174 GLN A O 1
ATOM 1287 N N . LEU A 1 175 ? -7.228 -5.998 0.572 1.00 94.75 175 LEU A N 1
ATOM 1288 C CA . LEU A 1 175 ? -6.185 -6.801 1.194 1.00 94.75 175 LEU A CA 1
ATOM 1289 C C . LEU A 1 175 ? -6.829 -7.762 2.193 1.00 94.75 175 LEU A C 1
ATOM 1291 O O . LEU A 1 175 ? -7.004 -7.442 3.371 1.00 94.75 175 LEU A O 1
ATOM 1295 N N . ILE A 1 176 ? -7.207 -8.941 1.697 1.00 93.50 176 ILE A N 1
ATOM 1296 C CA . ILE A 1 176 ? -7.698 -10.035 2.537 1.00 93.50 176 ILE A CA 1
ATOM 1297 C C . ILE A 1 176 ? -6.525 -10.542 3.394 1.00 93.50 176 ILE A C 1
ATOM 1299 O O . ILE A 1 176 ? -5.478 -10.865 2.827 1.00 93.50 176 ILE A O 1
ATOM 1303 N N . PRO A 1 177 ? -6.677 -10.644 4.729 1.00 91.56 177 PRO A N 1
ATOM 1304 C CA . PRO A 1 177 ? -5.605 -11.086 5.611 1.00 91.56 177 PRO A CA 1
ATOM 1305 C C . PRO A 1 177 ? -4.920 -12.385 5.159 1.00 91.56 177 PRO A C 1
ATOM 1307 O O . PRO A 1 177 ? -5.581 -13.402 4.957 1.00 91.56 177 PRO A O 1
ATOM 1310 N N . GLY A 1 178 ? -3.595 -12.343 5.005 1.00 89.38 178 GLY A N 1
ATOM 1311 C CA . GLY A 1 178 ? -2.758 -13.469 4.582 1.00 89.38 178 GLY A CA 1
ATOM 1312 C C . GLY A 1 178 ? -2.753 -13.761 3.077 1.00 89.38 178 GLY A C 1
ATOM 1313 O O . GLY A 1 178 ? -2.070 -14.689 2.655 1.00 89.38 178 GLY A O 1
ATOM 1314 N N . ASN A 1 179 ? -3.481 -12.987 2.265 1.00 93.56 179 ASN A N 1
ATOM 1315 C CA . ASN A 1 179 ? -3.486 -13.129 0.812 1.00 93.56 179 ASN A CA 1
ATOM 1316 C C . ASN A 1 179 ? -2.730 -11.972 0.155 1.00 93.56 179 ASN A C 1
ATOM 1318 O O . ASN A 1 179 ? -3.137 -10.811 0.235 1.00 93.56 179 ASN A O 1
ATOM 1322 N N . ALA A 1 180 ? -1.638 -12.302 -0.530 1.00 94.69 180 ALA A N 1
ATOM 1323 C CA . ALA A 1 180 ? -0.887 -11.334 -1.312 1.00 94.69 180 ALA A CA 1
ATOM 1324 C C . ALA A 1 180 ? -1.646 -10.926 -2.583 1.00 94.69 180 ALA A C 1
ATOM 1326 O O . ALA A 1 180 ? -2.228 -11.757 -3.283 1.00 94.69 180 ALA A O 1
ATOM 1327 N N . VAL A 1 181 ? -1.574 -9.640 -2.915 1.00 97.25 181 VAL A N 1
ATOM 1328 C CA . VAL A 1 181 ? -2.070 -9.064 -4.164 1.00 97.25 181 VAL A CA 1
ATOM 1329 C C . VAL A 1 181 ? -0.889 -8.528 -4.963 1.00 97.25 181 VAL A C 1
ATOM 1331 O O . VAL A 1 181 ? -0.069 -7.769 -4.444 1.00 97.25 181 VAL A O 1
ATOM 1334 N N . THR A 1 182 ? -0.797 -8.892 -6.240 1.00 97.38 182 THR A N 1
ATOM 1335 C CA . THR A 1 182 ? 0.211 -8.330 -7.145 1.00 97.38 182 THR A CA 1
ATOM 1336 C C . THR A 1 182 ? -0.166 -6.903 -7.526 1.00 97.38 182 THR A C 1
ATOM 1338 O O . THR A 1 182 ? -1.221 -6.666 -8.107 1.00 97.38 182 THR A O 1
ATOM 1341 N N . LEU A 1 183 ? 0.714 -5.952 -7.211 1.00 97.19 183 LEU A N 1
ATOM 1342 C CA . LEU A 1 183 ? 0.530 -4.539 -7.540 1.00 97.19 183 LEU A CA 1
ATOM 1343 C C . LEU A 1 183 ? 0.918 -4.247 -8.986 1.00 97.19 183 LEU A C 1
ATOM 1345 O O . LEU A 1 183 ? 0.280 -3.434 -9.650 1.00 97.19 183 LEU A O 1
ATOM 1349 N N . GLY A 1 184 ? 1.962 -4.911 -9.477 1.00 97.25 184 GLY A N 1
ATOM 1350 C CA . GLY A 1 184 ? 2.475 -4.695 -10.818 1.00 97.25 184 GLY A CA 1
ATOM 1351 C C . GLY A 1 184 ? 3.815 -5.363 -11.070 1.00 97.25 184 GLY A C 1
ATOM 1352 O O . GLY A 1 184 ? 4.362 -6.059 -10.212 1.00 97.25 184 GLY A O 1
ATOM 1353 N N . SER A 1 185 ? 4.328 -5.165 -12.278 1.00 97.00 185 SER A N 1
ATOM 1354 C CA . SER A 1 185 ? 5.548 -5.823 -12.741 1.00 97.00 185 SER A CA 1
ATOM 1355 C C . SER A 1 185 ? 6.233 -5.055 -13.863 1.00 97.00 185 SER A C 1
ATOM 1357 O O . SER A 1 185 ? 5.603 -4.264 -14.572 1.00 97.00 185 SER A O 1
ATOM 1359 N N . LEU A 1 186 ? 7.519 -5.337 -14.038 1.00 96.38 186 LEU A N 1
ATOM 1360 C CA . LEU A 1 186 ? 8.269 -5.043 -15.248 1.00 96.38 186 LEU A CA 1
ATOM 1361 C C . LEU A 1 186 ? 8.533 -6.378 -15.944 1.00 96.38 186 LEU A C 1
ATOM 1363 O O . LEU A 1 186 ? 9.173 -7.253 -15.372 1.00 96.38 186 LEU A O 1
ATOM 1367 N N . THR A 1 187 ? 7.997 -6.557 -17.149 1.00 94.38 187 THR A N 1
ATOM 1368 C CA . THR A 1 187 ? 8.054 -7.841 -17.877 1.00 94.38 187 THR A CA 1
ATOM 1369 C C . THR A 1 187 ? 9.178 -7.898 -18.906 1.00 94.38 187 THR A C 1
ATOM 1371 O O . THR A 1 187 ? 9.406 -8.933 -19.526 1.00 94.38 187 THR A O 1
ATOM 1374 N N . SER A 1 188 ? 9.851 -6.776 -19.142 1.00 91.75 188 SER A N 1
ATOM 1375 C CA . SER A 1 188 ? 11.043 -6.695 -19.970 1.00 91.75 188 SER A CA 1
ATOM 1376 C C . SER A 1 188 ? 11.790 -5.421 -19.615 1.00 91.75 188 SER A C 1
ATOM 1378 O O . SER A 1 188 ? 11.202 -4.340 -19.600 1.00 91.75 188 SER A O 1
ATOM 1380 N N . SER A 1 189 ? 13.078 -5.559 -19.338 1.00 89.75 189 SER A N 1
ATOM 1381 C CA . SER A 1 189 ? 13.978 -4.443 -19.129 1.00 89.75 189 SER A CA 1
ATOM 1382 C C . SER A 1 189 ? 15.321 -4.734 -19.763 1.00 89.75 189 SER A C 1
ATOM 1384 O O . SER A 1 189 ? 15.789 -5.873 -19.781 1.00 89.75 189 SER A O 1
ATOM 1386 N N . THR A 1 190 ? 15.929 -3.685 -20.293 1.00 86.75 190 THR A N 1
ATOM 1387 C CA . THR A 1 190 ? 17.300 -3.706 -20.819 1.00 86.75 190 THR A CA 1
ATOM 1388 C C . THR A 1 190 ? 18.164 -2.630 -20.175 1.00 86.75 190 THR A C 1
ATOM 1390 O O . THR A 1 190 ? 19.314 -2.441 -20.567 1.00 86.75 190 THR A O 1
ATOM 1393 N N . THR A 1 191 ? 17.595 -1.903 -19.211 1.00 90.44 191 THR A N 1
ATOM 1394 C CA . THR A 1 191 ? 18.190 -0.718 -18.612 1.00 90.44 191 THR A CA 1
ATOM 1395 C C . THR A 1 191 ? 17.900 -0.657 -17.121 1.00 90.44 191 THR A C 1
ATOM 1397 O O . THR A 1 191 ? 16.833 -1.048 -16.640 1.00 90.44 191 THR A O 1
ATOM 1400 N N . ARG A 1 192 ? 18.831 -0.072 -16.374 1.00 92.00 192 ARG A N 1
ATOM 1401 C CA . ARG A 1 192 ? 18.615 0.355 -15.000 1.00 92.00 192 ARG A CA 1
ATOM 1402 C C . ARG A 1 192 ? 17.397 1.267 -14.947 1.00 92.00 192 ARG A C 1
ATOM 1404 O O . ARG A 1 192 ? 17.372 2.322 -15.582 1.00 92.00 192 ARG A O 1
ATOM 1411 N N . SER A 1 193 ? 16.425 0.879 -14.134 1.00 92.69 193 SER A N 1
ATOM 1412 C CA . SER A 1 193 ? 15.131 1.549 -14.086 1.00 92.69 193 SER A CA 1
ATOM 1413 C C . SER A 1 193 ? 14.689 1.804 -12.653 1.00 92.69 193 SER A C 1
ATOM 1415 O O . SER A 1 193 ? 15.059 1.085 -11.724 1.00 92.69 193 SER A O 1
ATOM 1417 N N . ILE A 1 194 ? 13.898 2.860 -12.474 1.00 92.94 194 ILE A N 1
ATOM 1418 C CA . ILE A 1 194 ? 13.231 3.175 -11.214 1.00 92.94 194 ILE A CA 1
ATOM 1419 C C . ILE A 1 194 ? 11.755 3.356 -11.529 1.00 92.94 194 ILE A C 1
ATOM 1421 O O . ILE A 1 194 ? 11.373 4.194 -12.346 1.00 92.94 194 ILE A O 1
ATOM 1425 N N . ASN A 1 195 ? 10.930 2.569 -10.854 1.00 94.62 195 ASN A N 1
ATOM 1426 C CA . ASN A 1 195 ? 9.486 2.586 -10.999 1.00 94.62 195 ASN A CA 1
ATOM 1427 C C . ASN A 1 195 ? 8.843 2.844 -9.637 1.00 94.62 195 ASN A C 1
ATOM 1429 O O . ASN A 1 195 ? 9.310 2.363 -8.604 1.00 94.62 195 ASN A O 1
ATOM 1433 N N . LYS A 1 196 ? 7.774 3.631 -9.620 1.00 92.94 196 LYS A N 1
ATOM 1434 C CA . LYS A 1 196 ? 7.025 3.996 -8.420 1.00 92.94 196 LYS A CA 1
ATOM 1435 C C . LYS A 1 196 ? 5.602 3.468 -8.530 1.00 92.94 196 LYS A C 1
ATOM 1437 O O . LYS A 1 196 ? 4.962 3.637 -9.554 1.00 92.94 196 LYS A O 1
ATOM 1442 N N . PHE A 1 197 ? 5.111 2.854 -7.465 1.00 94.38 197 PHE A N 1
ATOM 1443 C CA . PHE A 1 197 ? 3.717 2.472 -7.304 1.00 94.38 197 PHE A CA 1
ATOM 1444 C C . PHE A 1 197 ? 3.088 3.406 -6.287 1.00 94.38 197 PHE A C 1
ATOM 1446 O O . PHE A 1 197 ? 3.498 3.405 -5.128 1.00 94.38 197 PHE A O 1
ATOM 1453 N N . SER A 1 198 ? 2.122 4.204 -6.725 1.00 93.31 198 SER A N 1
ATOM 1454 C CA . SER A 1 198 ? 1.369 5.132 -5.882 1.00 93.31 198 SER A CA 1
ATOM 1455 C C . SER A 1 198 ? -0.055 4.622 -5.694 1.00 93.31 198 SER A C 1
ATOM 1457 O O . SER A 1 198 ? -0.616 4.009 -6.600 1.00 93.31 198 SER A O 1
ATOM 1459 N N . PHE A 1 199 ? -0.645 4.901 -4.536 1.00 94.44 199 PHE A N 1
ATOM 1460 C CA . PHE A 1 199 ? -2.057 4.660 -4.247 1.00 94.44 199 PHE A CA 1
ATOM 1461 C C . PHE A 1 199 ? -2.753 6.004 -4.074 1.00 94.44 199 PHE A C 1
ATOM 1463 O O . PHE A 1 199 ? -2.289 6.830 -3.283 1.00 94.44 199 PHE A O 1
ATOM 1470 N N . GLY A 1 200 ? -3.857 6.243 -4.774 1.00 89.44 200 GLY A N 1
ATOM 1471 C CA . GLY A 1 200 ? -4.490 7.561 -4.825 1.00 89.44 200 GLY A CA 1
ATOM 1472 C C . GLY A 1 200 ? -3.712 8.571 -5.677 1.00 89.44 200 GLY A C 1
ATOM 1473 O O . GLY A 1 200 ? -2.531 8.404 -5.986 1.00 89.44 200 GLY A O 1
ATOM 1474 N N . SER A 1 201 ? -4.372 9.675 -6.036 1.00 82.19 201 SER A N 1
ATOM 1475 C CA . SER A 1 201 ? -3.743 10.746 -6.816 1.00 82.19 201 SER A CA 1
ATOM 1476 C C . SER A 1 201 ? -3.048 11.790 -5.932 1.00 82.19 201 SER A C 1
ATOM 1478 O O . SER A 1 201 ? -3.504 12.104 -4.829 1.00 82.19 201 SER A O 1
ATOM 1480 N N . ALA A 1 202 ? -1.982 12.411 -6.447 1.00 75.88 202 ALA A N 1
ATOM 1481 C CA . ALA A 1 202 ? -1.348 13.565 -5.800 1.00 75.88 202 ALA A CA 1
ATOM 1482 C C . ALA A 1 202 ? -2.312 14.759 -5.632 1.00 75.88 202 ALA A C 1
ATOM 1484 O O . ALA A 1 202 ? -2.208 15.505 -4.660 1.00 75.88 202 ALA A O 1
ATOM 1485 N N . ALA A 1 203 ? -3.292 14.915 -6.529 1.00 77.94 203 ALA A N 1
ATOM 1486 C CA . ALA A 1 203 ? -4.316 15.952 -6.409 1.00 77.94 203 ALA A CA 1
ATOM 1487 C C . ALA A 1 203 ? -5.229 15.726 -5.189 1.00 77.94 203 ALA A C 1
ATOM 1489 O O . ALA A 1 203 ? -5.561 16.675 -4.480 1.00 77.94 203 ALA A O 1
ATOM 1490 N N . SER A 1 204 ? -5.588 14.472 -4.897 1.00 79.69 204 SER A N 1
ATOM 1491 C CA . SER A 1 204 ? -6.390 14.113 -3.718 1.00 79.69 204 SER A CA 1
ATOM 1492 C C . SER A 1 204 ? -5.647 14.417 -2.416 1.00 79.69 204 SER A C 1
ATOM 1494 O O . SER A 1 204 ? -6.251 14.874 -1.447 1.00 79.69 204 SER A O 1
ATOM 1496 N N . VAL A 1 205 ? -4.326 14.205 -2.408 1.00 81.69 205 VAL A N 1
ATOM 1497 C CA . VAL A 1 205 ? -3.455 14.556 -1.278 1.00 81.69 205 VAL A CA 1
ATOM 1498 C C . VAL A 1 205 ? -3.472 16.063 -1.023 1.00 81.69 205 VAL A C 1
ATOM 1500 O O . VAL A 1 205 ? -3.694 16.481 0.108 1.00 81.69 205 VAL A O 1
ATOM 1503 N N . ALA A 1 206 ? -3.287 16.879 -2.065 1.00 75.56 206 ALA A N 1
ATOM 1504 C CA . ALA A 1 206 ? -3.258 18.339 -1.938 1.00 75.56 206 ALA A CA 1
ATOM 1505 C C . ALA A 1 206 ? -4.581 18.932 -1.418 1.00 75.56 206 ALA A C 1
ATOM 1507 O O . ALA A 1 206 ? -4.577 19.962 -0.750 1.00 75.56 206 ALA A O 1
ATOM 1508 N N . ASN A 1 207 ? -5.702 18.262 -1.697 1.00 72.75 207 ASN A N 1
ATOM 1509 C CA . ASN A 1 207 ? -7.041 18.700 -1.308 1.00 72.75 207 ASN A CA 1
ATOM 1510 C C . ASN A 1 207 ? -7.560 18.038 -0.019 1.00 72.75 207 ASN A C 1
ATOM 1512 O O . ASN A 1 207 ? -8.750 18.148 0.262 1.00 72.75 207 ASN A O 1
ATOM 1516 N N . ASN A 1 208 ? -6.726 17.308 0.735 1.00 73.44 208 ASN A N 1
ATOM 1517 C CA . ASN A 1 208 ? -7.132 16.548 1.930 1.00 73.44 208 ASN A CA 1
ATOM 1518 C C . ASN A 1 208 ? -8.304 15.566 1.697 1.00 73.44 208 ASN A C 1
ATOM 1520 O O . ASN A 1 208 ? -9.028 15.213 2.622 1.00 73.44 208 ASN A O 1
ATOM 1524 N N . THR A 1 209 ? -8.481 15.088 0.464 1.00 79.88 209 THR A N 1
ATOM 1525 C CA . THR A 1 209 ? -9.531 14.129 0.058 1.00 79.88 209 THR A CA 1
ATOM 1526 C C . THR A 1 209 ? -8.928 12.771 -0.298 1.00 79.88 209 THR A C 1
ATOM 1528 O O . THR A 1 209 ? -9.434 12.032 -1.138 1.00 79.88 209 THR A O 1
ATOM 1531 N N . TYR A 1 210 ? -7.785 12.453 0.307 1.00 87.00 210 TYR A N 1
ATOM 1532 C CA . TYR A 1 210 ? -7.011 11.269 -0.023 1.00 87.00 210 TYR A CA 1
ATOM 1533 C C . TYR A 1 210 ? -7.695 9.976 0.435 1.00 87.00 210 TYR A C 1
ATOM 1535 O O . TYR A 1 210 ? -7.977 9.796 1.617 1.00 87.00 210 TYR A O 1
ATOM 1543 N N . THR A 1 211 ? -7.896 9.054 -0.508 1.00 90.50 211 THR A N 1
ATOM 1544 C CA . THR A 1 211 ? -8.539 7.745 -0.298 1.00 90.50 211 THR A CA 1
ATOM 1545 C C . THR A 1 211 ? -7.696 6.582 -0.834 1.00 90.50 211 THR A C 1
ATOM 1547 O O . THR A 1 211 ? -8.214 5.483 -1.015 1.00 90.50 211 THR A O 1
ATOM 1550 N N . GLY A 1 212 ? -6.399 6.799 -1.096 1.00 93.50 212 GLY A N 1
ATOM 1551 C CA . GLY A 1 212 ? -5.536 5.804 -1.751 1.00 93.50 212 GLY A CA 1
ATOM 1552 C C . GLY A 1 212 ? -5.382 4.498 -0.968 1.00 93.50 212 GLY A C 1
ATOM 1553 O O . GLY A 1 212 ? -5.306 3.428 -1.563 1.00 93.50 212 GLY A O 1
ATOM 1554 N N . VAL A 1 213 ? -5.409 4.567 0.365 1.00 94.81 213 VAL A N 1
ATOM 1555 C CA . VAL A 1 213 ? -5.538 3.388 1.229 1.00 94.81 213 VAL A CA 1
ATOM 1556 C C . VAL A 1 213 ? -6.620 3.662 2.265 1.00 94.81 213 VAL A C 1
ATOM 1558 O O . VAL A 1 213 ? -6.566 4.680 2.956 1.00 94.81 213 VAL A O 1
ATOM 1561 N N . GLN A 1 214 ? -7.596 2.767 2.377 1.00 95.31 214 GLN A N 1
ATOM 1562 C CA . GLN A 1 214 ? -8.695 2.865 3.339 1.00 95.31 214 GLN A CA 1
ATOM 1563 C C . GLN A 1 214 ? -8.723 1.639 4.246 1.00 95.31 214 GLN A C 1
ATOM 1565 O O . GLN A 1 214 ? -8.323 0.555 3.838 1.00 95.31 214 GLN A O 1
ATOM 1570 N N . LEU A 1 215 ? -9.186 1.819 5.475 1.00 94.94 215 LEU A N 1
ATOM 1571 C CA . LEU A 1 215 ? -9.492 0.765 6.427 1.00 94.94 215 LEU A CA 1
ATOM 1572 C C . LEU A 1 215 ? -11.006 0.681 6.561 1.00 94.94 215 LEU A C 1
ATOM 1574 O O . LEU A 1 215 ? -11.628 1.606 7.085 1.00 94.94 215 LEU A O 1
ATOM 1578 N N . ASP A 1 216 ? -11.565 -0.426 6.101 1.00 93.94 216 ASP A N 1
ATOM 1579 C CA . ASP A 1 216 ? -12.965 -0.772 6.276 1.00 93.94 216 ASP A CA 1
ATOM 1580 C C . ASP A 1 216 ? -13.140 -1.513 7.603 1.00 93.94 216 ASP A C 1
ATOM 1582 O O . ASP A 1 216 ? -12.414 -2.468 7.907 1.00 93.94 216 ASP A O 1
ATOM 1586 N N . ILE A 1 217 ? -14.102 -1.053 8.403 1.00 92.06 217 ILE A N 1
ATOM 1587 C CA . ILE A 1 217 ? -14.449 -1.627 9.700 1.00 92.06 217 ILE A CA 1
ATOM 1588 C C . ILE A 1 217 ? -15.949 -1.921 9.713 1.00 92.06 217 ILE A C 1
ATOM 1590 O O . ILE A 1 217 ? -16.736 -0.978 9.686 1.00 92.06 217 ILE A O 1
ATOM 1594 N N . PRO A 1 218 ? -16.368 -3.191 9.768 1.00 91.81 218 PRO A N 1
ATOM 1595 C CA . PRO A 1 218 ? -17.764 -3.566 9.801 1.00 91.81 218 PRO A CA 1
ATOM 1596 C C . PRO A 1 218 ? -18.402 -3.226 11.147 1.00 91.81 218 PRO A C 1
ATOM 1598 O O . PRO A 1 218 ? -17.733 -3.109 12.181 1.00 91.81 218 PRO A O 1
ATOM 1601 N N . ALA A 1 219 ? -19.723 -3.104 11.141 1.00 89.19 219 ALA A N 1
ATOM 1602 C CA . ALA A 1 219 ? -20.531 -2.959 12.339 1.00 89.19 219 ALA A CA 1
ATOM 1603 C C . ALA A 1 219 ? -20.388 -4.167 13.285 1.00 89.19 219 ALA A C 1
ATOM 1605 O O . ALA A 1 219 ? -20.137 -5.299 12.870 1.00 89.19 219 ALA A O 1
ATOM 1606 N N . GLY A 1 220 ? -20.606 -3.929 14.579 1.00 86.81 220 GLY A N 1
ATOM 1607 C CA . GLY A 1 220 ? -20.685 -4.980 15.595 1.00 86.81 220 GLY A CA 1
ATOM 1608 C C . GLY A 1 220 ? -19.348 -5.577 16.045 1.00 86.81 220 GLY A C 1
ATOM 1609 O O . GLY A 1 220 ? -19.355 -6.538 16.817 1.00 86.81 220 GLY A O 1
ATOM 1610 N N . LEU A 1 221 ? -18.204 -5.027 15.622 1.00 89.25 221 LEU A N 1
ATOM 1611 C CA . LEU A 1 221 ? -16.908 -5.453 16.148 1.00 89.25 221 LEU A CA 1
ATOM 1612 C C . LEU A 1 221 ? -16.722 -4.991 17.596 1.00 89.25 221 LEU A C 1
ATOM 1614 O O . LEU A 1 221 ? -17.020 -3.854 17.959 1.00 89.25 221 LEU A O 1
ATOM 1618 N N . ASN A 1 222 ? -16.156 -5.864 18.428 1.00 87.75 222 ASN A N 1
ATOM 1619 C CA . ASN A 1 222 ? -15.816 -5.540 19.811 1.00 87.75 222 ASN A CA 1
ATOM 1620 C C . ASN A 1 222 ? -14.451 -4.835 19.889 1.00 87.75 222 ASN A C 1
ATOM 1622 O O . ASN A 1 222 ? -13.443 -5.421 20.295 1.00 87.75 222 ASN A O 1
ATOM 1626 N N . ILE A 1 223 ? -14.412 -3.587 19.428 1.00 87.19 223 ILE A N 1
ATOM 1627 C CA . ILE A 1 223 ? -13.213 -2.746 19.438 1.00 87.19 223 ILE A CA 1
ATOM 1628 C C . ILE A 1 223 ? -13.048 -2.103 20.817 1.00 87.19 223 ILE A C 1
ATOM 1630 O O . ILE A 1 223 ? -13.977 -1.507 21.355 1.00 87.19 223 I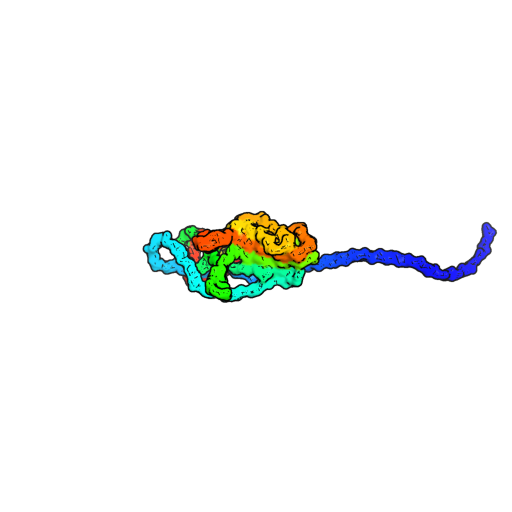LE A O 1
ATOM 1634 N N . LYS A 1 224 ? -11.843 -2.204 21.383 1.00 86.69 224 LYS A N 1
ATOM 1635 C CA . LYS A 1 224 ? -11.474 -1.561 22.651 1.00 86.69 224 LYS A CA 1
ATOM 1636 C C . LYS A 1 224 ? -10.805 -0.209 22.396 1.00 86.69 224 LYS A C 1
ATOM 1638 O O . LYS A 1 224 ? -10.266 0.023 21.316 1.00 86.69 224 LYS A O 1
ATOM 1643 N N . ASN A 1 225 ? -10.759 0.641 23.425 1.00 87.06 225 ASN A N 1
ATOM 1644 C CA . ASN A 1 225 ? -9.991 1.893 23.434 1.00 87.06 225 ASN A CA 1
ATOM 1645 C C . ASN A 1 225 ? -8.471 1.610 23.474 1.00 87.06 225 ASN A C 1
ATOM 1647 O O . ASN A 1 225 ? -7.831 1.692 24.520 1.00 87.06 225 ASN A O 1
ATOM 1651 N N . THR A 1 226 ? -7.915 1.134 22.358 1.00 87.12 226 THR A N 1
ATOM 1652 C CA . THR A 1 226 ? -6.509 0.734 22.218 1.00 87.12 226 THR A CA 1
ATOM 1653 C C . THR A 1 226 ? -6.040 0.858 20.768 1.00 87.12 226 THR A C 1
ATOM 1655 O O . THR A 1 226 ? -6.815 1.146 19.851 1.00 87.12 226 THR A O 1
ATOM 1658 N N . SER A 1 227 ? -4.745 0.637 20.559 1.00 87.12 227 SER A N 1
ATOM 1659 C CA . SER A 1 227 ? -4.140 0.550 19.235 1.00 87.12 227 SER A CA 1
ATOM 1660 C C . SER A 1 227 ? -4.274 -0.854 18.660 1.00 87.12 227 SER A C 1
ATOM 1662 O O . SER A 1 227 ? -4.184 -1.848 19.376 1.00 87.12 227 SER A O 1
ATOM 1664 N N . TYR A 1 228 ? -4.423 -0.930 17.346 1.00 89.88 228 TYR A N 1
ATOM 1665 C CA . TYR A 1 228 ? -4.432 -2.156 16.567 1.00 89.88 228 TYR A CA 1
ATOM 1666 C C . TYR A 1 228 ? -3.369 -2.060 15.479 1.00 89.88 228 TYR A C 1
ATOM 1668 O O . TYR A 1 228 ? -3.220 -1.018 14.834 1.00 89.88 228 TYR A O 1
ATOM 1676 N N . GLN A 1 229 ? -2.623 -3.145 15.285 1.00 91.12 229 GLN A N 1
ATOM 1677 C CA . GLN A 1 229 ? -1.574 -3.223 14.273 1.00 91.12 229 GLN A CA 1
ATOM 1678 C C . GLN A 1 229 ? -1.731 -4.460 13.399 1.00 91.12 229 GLN A C 1
ATOM 1680 O O . GLN A 1 229 ? -1.897 -5.564 13.909 1.00 91.12 229 GLN A O 1
ATOM 1685 N N . ALA A 1 230 ? -1.622 -4.268 12.091 1.00 91.44 230 ALA A N 1
ATOM 1686 C CA . ALA A 1 230 ? -1.462 -5.323 11.106 1.00 91.44 230 ALA A CA 1
ATOM 1687 C C . ALA A 1 230 ? -0.025 -5.319 10.580 1.00 91.44 230 ALA A C 1
ATOM 1689 O O . ALA A 1 230 ? 0.567 -4.259 10.360 1.00 91.44 230 ALA A O 1
ATOM 1690 N N . ARG A 1 231 ? 0.533 -6.505 10.323 1.00 89.44 231 ARG A N 1
ATOM 1691 C CA . ARG A 1 231 ? 1.758 -6.616 9.525 1.00 89.44 231 ARG A CA 1
ATOM 1692 C C . ARG A 1 231 ? 1.398 -6.435 8.054 1.00 89.44 231 ARG A C 1
ATOM 1694 O O . ARG A 1 231 ? 0.489 -7.092 7.562 1.00 89.44 231 ARG A O 1
ATOM 1701 N N . VAL A 1 232 ? 2.134 -5.579 7.364 1.00 89.38 232 VAL A N 1
ATOM 1702 C CA . VAL A 1 232 ? 2.047 -5.365 5.920 1.00 89.38 232 VAL A CA 1
ATOM 1703 C C . VAL A 1 232 ? 3.332 -5.890 5.303 1.00 89.38 232 VAL A C 1
ATOM 1705 O O . VAL A 1 232 ? 4.420 -5.502 5.717 1.00 89.38 232 VAL A O 1
ATOM 1708 N N . VAL A 1 233 ? 3.224 -6.799 4.350 1.00 89.12 233 VAL A N 1
ATOM 1709 C CA . VAL A 1 233 ? 4.357 -7.510 3.771 1.00 89.12 233 VAL A CA 1
ATOM 1710 C C . VAL A 1 233 ? 4.474 -7.117 2.309 1.00 89.12 233 VAL A C 1
ATOM 1712 O O . VAL A 1 233 ? 3.596 -7.412 1.503 1.00 89.12 233 VAL A O 1
ATOM 1715 N N . TRP A 1 234 ? 5.563 -6.433 1.975 1.00 89.69 234 TRP A N 1
ATOM 1716 C CA . TRP A 1 234 ? 5.916 -6.121 0.596 1.00 89.69 234 TRP A C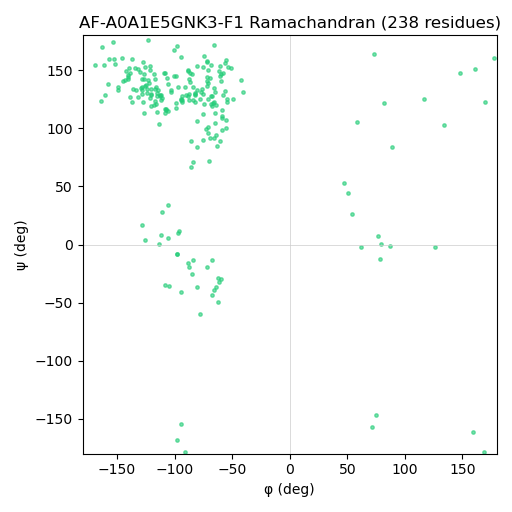A 1
ATOM 1717 C C . TRP A 1 234 ? 6.853 -7.200 0.080 1.00 89.69 234 TRP A C 1
ATOM 1719 O O . TRP A 1 234 ? 7.880 -7.467 0.707 1.00 89.69 234 TRP A O 1
ATOM 1729 N N . THR A 1 235 ? 6.522 -7.789 -1.063 1.00 91.75 235 THR A N 1
ATOM 1730 C CA . THR A 1 235 ? 7.334 -8.829 -1.691 1.00 91.75 235 THR A CA 1
ATOM 1731 C C . THR A 1 235 ? 7.761 -8.388 -3.077 1.00 91.75 235 THR A C 1
ATOM 1733 O O . THR A 1 235 ? 6.921 -8.160 -3.946 1.00 91.75 235 THR A O 1
ATOM 1736 N N . LEU A 1 236 ? 9.072 -8.293 -3.280 1.00 90.69 236 LEU A N 1
ATOM 1737 C CA . LEU A 1 236 ? 9.692 -8.012 -4.567 1.00 90.69 236 LEU A CA 1
ATOM 1738 C C . LEU A 1 236 ? 10.441 -9.259 -5.031 1.00 90.69 236 LEU A C 1
ATOM 1740 O O . LEU A 1 236 ? 11.222 -9.839 -4.277 1.00 90.69 236 LEU A O 1
ATOM 1744 N N . LYS A 1 237 ? 10.187 -9.686 -6.263 1.00 90.44 237 LYS A N 1
ATOM 1745 C CA . LYS A 1 237 ? 10.748 -10.923 -6.804 1.00 90.44 237 LYS A CA 1
ATOM 1746 C C . LYS A 1 237 ? 11.240 -10.713 -8.231 1.00 90.44 237 LYS A C 1
ATOM 1748 O O . LYS A 1 237 ? 10.483 -10.180 -9.038 1.00 90.44 237 LYS A O 1
ATOM 1753 N N . ASP A 1 238 ? 12.446 -11.196 -8.531 1.00 90.62 238 ASP A N 1
ATOM 1754 C CA . ASP A 1 238 ? 12.897 -11.440 -9.905 1.00 90.62 238 ASP A CA 1
ATOM 1755 C C . ASP A 1 238 ? 12.089 -12.605 -10.495 1.00 90.62 238 ASP A C 1
ATOM 1757 O O . ASP A 1 238 ? 11.913 -13.652 -9.858 1.00 90.62 238 ASP A O 1
ATOM 1761 N N . THR A 1 239 ? 11.501 -12.383 -11.665 1.00 85.62 239 THR A N 1
ATOM 1762 C CA . THR A 1 239 ? 10.557 -13.320 -12.290 1.00 85.62 239 THR A CA 1
ATOM 1763 C C . THR A 1 239 ? 11.093 -13.979 -13.549 1.00 85.62 239 THR A C 1
ATOM 1765 O O . THR A 1 239 ? 10.315 -14.644 -14.235 1.00 85.62 239 THR A O 1
ATOM 1768 N N . LEU A 1 240 ? 12.376 -13.785 -13.859 1.00 77.00 240 LEU A N 1
ATOM 1769 C CA . LEU A 1 240 ? 13.038 -14.503 -14.942 1.00 77.00 240 LEU A CA 1
ATOM 1770 C C . LEU A 1 240 ? 13.360 -15.959 -14.557 1.00 77.00 240 LEU A C 1
ATOM 1772 O O . LEU A 1 240 ? 13.671 -16.231 -13.374 1.00 77.00 240 LEU A O 1
#

Solvent-accessible surface area (backbone atoms only — not comparable to full-atom values): 13792 Å² total; per-residue (Å²): 143,86,91,88,80,93,85,86,86,88,83,89,85,79,86,82,76,79,76,73,79,75,79,76,74,78,80,64,72,67,43,74,43,84,38,44,34,38,39,30,36,46,65,82,80,79,95,67,75,100,64,82,84,76,78,76,91,67,92,76,80,86,75,76,78,38,55,62,61,94,42,52,22,36,60,36,66,62,64,45,37,47,44,74,40,80,60,84,50,52,69,45,78,42,44,36,62,62,52,69,46,77,45,95,86,79,51,74,50,68,44,50,44,42,36,30,40,37,36,24,62,85,44,38,26,33,40,37,30,43,27,27,40,53,31,25,36,69,76,85,72,55,52,67,37,77,90,49,59,36,43,32,44,26,54,39,40,49,43,64,76,38,66,49,65,43,43,50,69,40,46,62,47,73,37,49,64,77,41,70,43,63,49,24,35,30,88,65,39,84,41,52,21,28,32,32,39,33,21,31,53,62,68,30,50,78,66,76,63,45,56,15,37,30,40,42,33,57,51,72,58,92,78,62,76,40,40,34,40,16,51,27,40,39,36,42,30,68,67,115

Mean predicted aligned error: 12.03 Å